Protein AF-A0A966Q3B7-F1 (afdb_monomer_lite)

Secondary structure (DSSP, 8-state):
-EESSSTT-TT---EE-----S-TT--S-EEE--SSB-EEEEEEGGGTEEEEEEE--S-SS-EEEE---SS--SEEEEEESSS---EEEEETTSPTTEEEESSSPPPEETSS-SSPP-SSEEEE-BTTTB-TT-EEEEEEE--BTTTEEEEEEE--SSSS--EEE-SS--SEEEEEESSSSS---EEEETTTS-TTT-EEEEESSSSS-EEEEESS-SEEEETTEEEE--S--TTT--TT-EEEEEEE-SSSSPPP---

Structure (mmCIF, N/CA/C/O backbone):
data_AF-A0A966Q3B7-F1
#
_entry.id   AF-A0A966Q3B7-F1
#
loop_
_atom_site.group_PDB
_atom_site.id
_atom_site.type_symbol
_atom_site.label_atom_id
_atom_site.label_alt_id
_atom_site.label_comp_id
_atom_site.label_asym_id
_atom_site.label_entity_id
_atom_site.label_seq_id
_atom_site.pdbx_PDB_ins_code
_atom_site.Cartn_x
_atom_site.Cartn_y
_atom_site.Cartn_z
_atom_site.occupancy
_atom_site.B_iso_or_equiv
_atom_site.auth_seq_id
_atom_site.auth_comp_id
_atom_site.auth_asym_id
_atom_site.auth_atom_id
_atom_site.pdbx_PDB_model_num
ATOM 1 N N . LEU A 1 1 ? -6.719 7.729 -5.687 1.00 53.16 1 LEU A N 1
ATOM 2 C CA . LEU A 1 1 ? -5.453 8.491 -5.606 1.00 53.16 1 LEU A CA 1
ATOM 3 C C . LEU A 1 1 ? -5.469 9.548 -6.706 1.00 53.16 1 LEU A C 1
ATOM 5 O O . LEU A 1 1 ? -5.775 9.180 -7.835 1.00 53.16 1 LEU A O 1
ATOM 9 N N . GLN A 1 2 ? -5.237 10.818 -6.366 1.00 41.47 2 GLN A N 1
ATOM 10 C CA . GLN A 1 2 ? -5.190 11.959 -7.296 1.00 41.47 2 GLN A CA 1
ATOM 11 C C . GLN A 1 2 ? -3.776 12.539 -7.268 1.00 41.47 2 GLN A C 1
ATOM 13 O O . GLN A 1 2 ? -3.243 12.736 -6.179 1.00 41.47 2 GLN A O 1
ATOM 18 N N . LEU A 1 3 ? -3.196 12.820 -8.435 1.00 48.19 3 LEU A N 1
ATOM 19 C CA . LEU A 1 3 ? -1.881 13.454 -8.580 1.00 48.19 3 LEU A CA 1
ATOM 20 C C . LEU A 1 3 ? -1.903 14.425 -9.780 1.00 48.19 3 LEU A C 1
ATOM 22 O O . LEU A 1 3 ? -2.550 14.132 -10.787 1.00 48.19 3 LEU A O 1
ATOM 26 N N . GLY A 1 4 ? -1.250 15.587 -9.650 1.00 44.12 4 GLY A N 1
ATOM 27 C CA . GLY A 1 4 ? -1.201 16.656 -10.662 1.00 44.12 4 GLY A CA 1
ATOM 28 C C . GLY A 1 4 ? -0.501 17.931 -10.156 1.00 44.12 4 GLY A C 1
ATOM 29 O O . GLY A 1 4 ? -0.239 18.063 -8.959 1.00 44.12 4 GLY A O 1
ATOM 30 N N . THR A 1 5 ? -0.185 18.872 -11.056 1.00 38.53 5 THR A N 1
ATOM 31 C CA . THR A 1 5 ? 0.445 20.163 -10.716 1.00 38.53 5 THR A CA 1
ATOM 32 C C . THR A 1 5 ? -0.547 21.070 -9.982 1.00 38.53 5 THR A C 1
ATOM 34 O O . THR A 1 5 ? -1.329 21.792 -10.599 1.00 38.53 5 THR A O 1
ATOM 37 N N . GLY A 1 6 ? -0.516 21.020 -8.651 1.00 46.91 6 GLY A N 1
ATOM 38 C CA . GLY A 1 6 ? -1.390 21.802 -7.779 1.00 46.91 6 GLY A CA 1
ATOM 39 C C . GLY A 1 6 ? -2.702 21.088 -7.444 1.00 46.91 6 GLY A C 1
ATOM 40 O O . GLY A 1 6 ? -3.335 20.440 -8.277 1.00 46.91 6 GLY A O 1
ATOM 41 N N . VAL A 1 7 ? -3.128 21.206 -6.188 1.00 47.31 7 VAL A N 1
ATOM 42 C CA . VAL A 1 7 ? -4.435 20.711 -5.742 1.00 47.31 7 VAL A CA 1
ATOM 43 C C . VAL A 1 7 ? -5.516 21.615 -6.341 1.00 47.31 7 VAL A C 1
ATOM 45 O O . VAL A 1 7 ? -5.515 22.811 -6.071 1.00 47.31 7 VAL A O 1
ATOM 48 N N . ASN A 1 8 ? -6.438 21.064 -7.139 1.00 48.94 8 ASN A N 1
ATOM 49 C CA . ASN A 1 8 ? -7.625 21.774 -7.649 1.00 48.94 8 ASN A CA 1
ATOM 50 C C . ASN A 1 8 ? -7.346 23.107 -8.386 1.00 48.94 8 ASN A C 1
ATOM 52 O O . ASN A 1 8 ? -8.125 24.053 -8.268 1.00 48.94 8 ASN A O 1
ATOM 56 N N . ALA A 1 9 ? -6.267 23.203 -9.169 1.00 49.53 9 ALA A N 1
ATOM 57 C CA . ALA A 1 9 ? -6.091 24.330 -10.085 1.00 49.53 9 ALA A CA 1
ATOM 58 C C . ALA A 1 9 ? -7.070 24.210 -11.271 1.00 49.53 9 ALA A C 1
ATOM 60 O O . ALA A 1 9 ? -7.151 23.164 -11.921 1.00 49.53 9 ALA A O 1
ATOM 61 N N . ALA A 1 10 ? -7.824 25.274 -11.557 1.00 52.34 10 ALA A N 1
ATOM 62 C CA . ALA A 1 10 ? -8.724 25.312 -12.706 1.00 52.34 10 ALA A CA 1
ATOM 63 C C . ALA A 1 10 ? -7.931 25.152 -14.017 1.00 52.34 10 ALA A C 1
ATOM 65 O O . ALA A 1 10 ? -6.939 25.845 -14.230 1.00 52.34 10 ALA A O 1
ATOM 66 N N . GLY A 1 11 ? -8.375 24.244 -14.893 1.00 61.72 11 GLY A N 1
ATOM 67 C CA . GLY A 1 11 ? -7.750 23.995 -16.200 1.00 61.72 11 GLY A CA 1
ATOM 68 C C . GLY A 1 11 ? -6.599 22.978 -16.213 1.00 61.72 11 GLY A C 1
ATOM 69 O O . GLY A 1 11 ? -6.016 22.765 -17.272 1.00 61.72 11 GLY A O 1
ATOM 70 N N . GLY A 1 12 ? -6.274 22.339 -15.081 1.00 60.53 12 GLY A N 1
ATOM 71 C CA . GLY A 1 12 ? -5.291 21.251 -15.027 1.00 60.53 12 GLY A CA 1
ATOM 72 C C . GLY A 1 12 ? -5.851 19.903 -15.501 1.00 60.53 12 GLY A C 1
ATOM 73 O O . GLY A 1 12 ? -6.999 19.564 -15.209 1.00 60.53 12 GLY A O 1
ATOM 74 N N . ASN A 1 13 ? -5.028 19.110 -16.194 1.00 65.50 13 ASN A N 1
ATOM 75 C CA . ASN A 1 13 ? -5.324 17.700 -16.455 1.00 65.50 13 ASN A CA 1
ATOM 76 C C . ASN A 1 13 ? -4.994 16.874 -15.206 1.00 65.50 13 ASN A C 1
ATOM 78 O O . ASN A 1 13 ? -3.898 16.984 -14.658 1.00 65.50 13 ASN A O 1
ATOM 82 N N . PHE A 1 14 ? -5.927 16.023 -14.781 1.00 67.19 14 PHE A N 1
ATOM 83 C CA . PHE A 1 14 ? -5.749 15.131 -13.637 1.00 67.19 14 PHE A CA 1
ATOM 84 C C . PHE A 1 14 ? -5.959 13.687 -14.061 1.00 67.19 14 PHE A C 1
ATOM 86 O O . PHE A 1 14 ? -6.807 13.385 -14.902 1.00 67.19 14 PHE A O 1
ATOM 93 N N . VAL A 1 15 ? -5.220 12.787 -13.423 1.00 70.62 15 VAL A N 1
ATOM 94 C CA . VAL A 1 15 ? -5.450 11.352 -13.533 1.00 70.62 15 VAL A CA 1
ATOM 95 C C . VAL A 1 15 ? -5.889 10.811 -12.176 1.00 70.62 15 VAL A C 1
ATOM 97 O O . VAL A 1 15 ? -5.397 11.223 -11.121 1.00 70.62 15 VAL A O 1
ATOM 100 N N . TYR A 1 16 ? -6.846 9.887 -12.220 1.00 73.06 16 TYR A N 1
ATOM 101 C CA . TYR A 1 16 ? -7.427 9.267 -11.041 1.00 73.06 16 TYR A CA 1
ATOM 102 C C . TYR A 1 16 ? -7.367 7.754 -11.169 1.00 73.06 16 TYR A C 1
ATOM 104 O O . TYR A 1 16 ? -7.831 7.182 -12.153 1.00 73.06 16 TYR A O 1
ATOM 112 N N . TRP A 1 17 ? -6.879 7.109 -10.114 1.00 82.75 17 TRP A N 1
ATOM 113 C CA . TRP A 1 17 ? -7.061 5.674 -9.913 1.00 82.75 17 TRP A CA 1
ATOM 114 C C . TRP A 1 17 ? -8.004 5.456 -8.745 1.00 82.75 17 TRP A C 1
ATOM 116 O O . TRP A 1 17 ? -7.782 5.966 -7.635 1.00 82.75 17 TRP A O 1
ATOM 126 N N . THR A 1 18 ? -9.085 4.734 -9.018 1.00 85.31 18 THR A N 1
ATOM 127 C CA . THR A 1 18 ? -10.194 4.537 -8.090 1.00 85.31 18 THR A CA 1
AT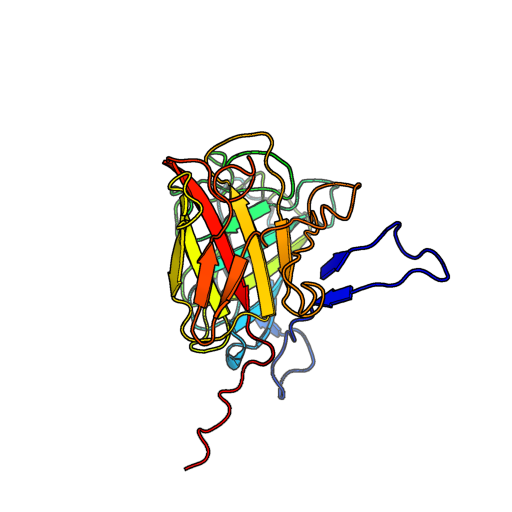OM 128 C C . THR A 1 18 ? -10.433 3.057 -7.860 1.00 85.31 18 THR A C 1
ATOM 130 O O . THR A 1 18 ? -10.527 2.282 -8.809 1.00 85.31 18 THR A O 1
ATOM 133 N N . TRP A 1 19 ? -10.619 2.689 -6.598 1.00 88.56 19 TRP A N 1
ATOM 134 C CA . TRP A 1 19 ? -11.052 1.359 -6.192 1.00 88.56 19 TRP A CA 1
ATOM 135 C C . TRP A 1 19 ? -12.429 1.479 -5.546 1.00 88.56 19 TRP A C 1
ATOM 137 O O . TRP A 1 19 ? -12.653 2.358 -4.711 1.00 88.56 19 TRP A O 1
ATOM 147 N N . LYS A 1 20 ? -13.363 0.606 -5.932 1.00 87.50 20 LYS A N 1
ATOM 148 C CA . LYS A 1 20 ? -14.703 0.576 -5.340 1.00 87.50 20 LYS A CA 1
ATOM 149 C C . LYS A 1 20 ? -14.670 -0.206 -4.030 1.00 87.50 20 LYS A C 1
ATOM 151 O O . LYS A 1 20 ? -14.574 -1.433 -4.049 1.00 87.50 20 LYS A O 1
ATOM 156 N N . ALA A 1 21 ? -14.772 0.518 -2.920 1.00 83.31 21 ALA A N 1
ATOM 157 C CA . ALA A 1 21 ? -15.123 -0.041 -1.620 1.00 83.31 21 ALA A CA 1
ATOM 158 C C . ALA A 1 21 ? -16.630 -0.340 -1.553 1.00 83.31 21 ALA A C 1
ATOM 160 O O . ALA A 1 21 ? -17.422 0.320 -2.230 1.00 83.31 21 ALA A O 1
ATOM 161 N N . GLY A 1 22 ? -17.012 -1.330 -0.743 1.00 78.69 22 GLY A N 1
ATOM 162 C CA . GLY A 1 22 ? -18.388 -1.830 -0.670 1.00 78.69 22 GLY A CA 1
ATOM 163 C C . GLY A 1 22 ? -18.728 -2.773 -1.827 1.00 78.69 22 GLY A C 1
ATOM 164 O O . GLY A 1 22 ? -18.211 -2.646 -2.943 1.00 78.69 22 GLY A O 1
ATOM 165 N N . SER A 1 23 ? -19.578 -3.764 -1.570 1.00 69.94 23 SER A N 1
ATOM 166 C CA . SER A 1 23 ? -20.014 -4.694 -2.609 1.00 69.94 23 SER A CA 1
ATOM 167 C C . SER A 1 23 ? -21.165 -4.082 -3.419 1.00 69.94 23 SER A C 1
ATOM 169 O O . SER A 1 23 ? -21.704 -3.027 -3.086 1.00 69.94 23 SER A O 1
ATOM 171 N N . ASN A 1 24 ? -21.599 -4.751 -4.489 1.00 68.31 24 ASN A N 1
ATOM 172 C CA . ASN A 1 24 ? -22.811 -4.331 -5.205 1.00 68.31 24 ASN A CA 1
ATOM 173 C C . ASN A 1 24 ? -24.091 -4.434 -4.350 1.00 68.31 24 ASN A C 1
ATOM 175 O O . ASN A 1 24 ? -25.115 -3.894 -4.754 1.00 68.31 24 ASN A O 1
ATOM 179 N N . THR A 1 25 ? -24.037 -5.105 -3.196 1.00 65.69 25 THR A N 1
ATOM 180 C CA . THR A 1 25 ? -25.168 -5.287 -2.275 1.00 65.69 25 THR A CA 1
ATOM 181 C C . THR A 1 25 ? -25.043 -4.469 -0.987 1.00 65.69 25 THR A C 1
ATOM 183 O O . THR A 1 25 ? -26.013 -4.383 -0.240 1.00 65.69 25 THR A O 1
ATOM 186 N N . THR A 1 26 ? -23.889 -3.850 -0.717 1.00 63.69 26 THR A N 1
ATOM 187 C CA . THR A 1 26 ? -23.661 -2.988 0.452 1.00 63.69 26 THR A CA 1
ATOM 188 C C . THR A 1 26 ? -23.222 -1.593 0.021 1.00 63.69 26 THR A C 1
ATOM 190 O O . THR A 1 26 ? -22.076 -1.360 -0.355 1.00 63.69 26 THR A O 1
ATOM 193 N N . THR A 1 27 ? -24.150 -0.638 0.098 1.00 66.62 27 THR A N 1
ATOM 194 C CA . THR A 1 27 ? -23.918 0.773 -0.261 1.00 66.62 27 THR A CA 1
ATOM 195 C C . THR A 1 27 ? -23.467 1.641 0.916 1.00 66.62 27 THR A C 1
ATOM 197 O O . THR A 1 27 ? -23.120 2.801 0.714 1.00 66.62 27 THR A O 1
ATOM 200 N N . SER A 1 28 ? -23.457 1.089 2.132 1.00 78.81 28 SER A N 1
ATOM 201 C CA . SER A 1 28 ? -23.071 1.774 3.371 1.00 78.81 28 SER A CA 1
ATOM 202 C C . SER A 1 28 ? -21.996 0.982 4.108 1.00 78.81 28 SER A C 1
ATOM 204 O O . SER A 1 28 ? -21.900 -0.238 3.949 1.00 78.81 28 SER A O 1
ATOM 206 N N . SER A 1 29 ? -21.194 1.664 4.930 1.00 86.06 29 SER A N 1
ATOM 207 C CA . SER A 1 29 ? -20.271 0.974 5.830 1.00 86.06 29 SER A CA 1
ATOM 208 C C . SER A 1 29 ? -21.041 0.162 6.875 1.00 86.06 29 SER A C 1
ATOM 210 O O . SER A 1 29 ? -22.098 0.573 7.353 1.00 86.06 29 SER A O 1
ATOM 212 N N . VAL A 1 30 ? -20.507 -1.006 7.216 1.00 93.00 30 VAL A N 1
ATOM 213 C CA . VAL A 1 30 ? -21.069 -1.933 8.201 1.00 93.00 30 VAL A CA 1
ATOM 214 C C . VAL A 1 30 ? -20.199 -1.961 9.449 1.00 93.00 30 VAL A C 1
ATOM 216 O O . VAL A 1 30 ? -18.974 -1.861 9.359 1.00 93.00 30 VAL A O 1
ATOM 219 N N . THR A 1 31 ? -20.821 -2.107 10.616 1.00 96.56 31 THR A N 1
ATOM 220 C CA . THR A 1 31 ? -20.082 -2.308 11.864 1.00 96.56 31 THR A CA 1
ATOM 221 C C . THR A 1 31 ? -19.408 -3.673 11.853 1.00 96.56 31 THR A C 1
ATOM 223 O O . THR A 1 31 ? -20.037 -4.689 11.561 1.00 96.56 31 THR A O 1
ATOM 226 N N . ASN A 1 32 ? -18.120 -3.694 12.178 1.00 97.12 32 ASN A N 1
ATOM 227 C CA . ASN A 1 32 ? -17.316 -4.892 12.324 1.00 97.12 32 ASN A CA 1
ATOM 228 C C . ASN A 1 32 ? -16.720 -4.924 13.734 1.00 97.12 32 ASN A C 1
ATOM 230 O O . ASN A 1 32 ? -15.952 -4.043 14.122 1.00 97.12 32 ASN A O 1
ATOM 234 N N . THR A 1 33 ? -17.085 -5.958 14.486 1.00 97.81 33 THR A N 1
ATOM 235 C CA . THR A 1 33 ? -16.638 -6.207 15.863 1.00 97.81 33 THR A CA 1
ATOM 236 C C . THR A 1 33 ? -15.538 -7.271 15.935 1.00 97.81 33 THR A C 1
ATOM 238 O O . THR A 1 33 ? -15.294 -7.832 16.998 1.00 97.81 33 THR A O 1
ATOM 241 N N . SER A 1 34 ? -14.905 -7.605 14.806 1.00 97.31 34 SER A N 1
ATOM 242 C CA . SER A 1 34 ? -13.719 -8.465 14.779 1.00 97.31 34 SER A CA 1
ATOM 243 C C . SER A 1 34 ? -12.504 -7.682 15.266 1.00 97.31 34 SER A C 1
ATOM 245 O O . SER A 1 34 ? -12.274 -6.559 14.818 1.00 97.31 34 SER A O 1
ATOM 247 N N . GLY A 1 35 ? -11.691 -8.311 16.111 1.00 97.31 35 GLY A N 1
ATOM 248 C CA . GLY A 1 35 ? -10.559 -7.656 16.764 1.00 97.31 35 GLY A CA 1
ATOM 249 C C . GLY A 1 35 ? -10.970 -6.930 18.044 1.00 97.31 35 GLY A C 1
ATOM 250 O O . GLY A 1 35 ? -12.096 -7.064 18.516 1.00 97.31 35 GLY A O 1
ATOM 251 N N . SER A 1 36 ? -10.036 -6.188 18.627 1.00 98.00 36 SER A N 1
ATOM 252 C CA . SER A 1 36 ? -10.241 -5.462 19.883 1.00 98.00 36 SER A CA 1
ATOM 253 C C . SER A 1 36 ? -10.849 -4.071 19.690 1.00 98.00 36 SER A C 1
ATOM 255 O O . SER A 1 36 ? -11.457 -3.535 20.616 1.00 98.00 36 SER A O 1
ATOM 257 N N . ILE A 1 37 ? -10.755 -3.498 18.485 1.00 98.31 37 ILE A N 1
ATOM 258 C CA . ILE A 1 37 ? -11.351 -2.205 18.137 1.00 98.31 37 ILE A CA 1
ATOM 259 C C . ILE A 1 37 ? -12.543 -2.419 17.202 1.00 98.31 37 ILE A C 1
ATOM 261 O O . ILE A 1 37 ? -12.403 -2.919 16.084 1.00 98.31 37 ILE A O 1
ATOM 265 N N . THR A 1 38 ? -13.723 -1.961 17.631 1.00 98.25 38 THR A N 1
ATOM 266 C CA . THR A 1 38 ? -14.897 -1.897 16.748 1.00 98.25 38 THR A CA 1
ATOM 267 C C . THR A 1 38 ? -14.653 -0.886 15.629 1.00 98.25 38 THR A C 1
ATOM 269 O O . THR A 1 38 ? -14.249 0.253 15.871 1.00 98.25 38 THR A O 1
ATOM 272 N N . SER A 1 39 ? -14.927 -1.291 14.393 1.00 98.19 39 SER A N 1
ATOM 273 C CA . SER A 1 39 ? -14.681 -0.489 13.194 1.00 98.19 39 SER A CA 1
ATOM 274 C C . SER A 1 39 ? -15.917 -0.400 12.305 1.00 98.19 39 SER A C 1
ATOM 276 O O . SER A 1 39 ? -16.809 -1.241 12.362 1.00 98.19 39 SER A O 1
ATOM 278 N N . GLN A 1 40 ? -15.958 0.624 11.456 1.00 97.81 40 GLN A N 1
ATOM 279 C CA . GLN A 1 40 ? -16.897 0.720 10.341 1.00 97.81 40 GLN A CA 1
ATOM 280 C C . GLN A 1 40 ? -16.156 0.358 9.056 1.00 97.81 40 GLN A C 1
ATOM 282 O O . GLN A 1 40 ? -15.133 0.968 8.739 1.00 97.81 40 GLN A O 1
ATOM 287 N N . VAL A 1 41 ? -16.684 -0.604 8.308 1.00 96.69 41 VAL A N 1
ATOM 288 C CA . VAL A 1 41 ? -16.017 -1.210 7.154 1.00 96.69 41 VAL A CA 1
ATOM 289 C C . VAL A 1 41 ? -16.876 -1.062 5.905 1.00 96.69 41 VAL A C 1
ATOM 291 O O . VAL A 1 41 ? -18.052 -1.409 5.906 1.00 96.69 41 VAL A O 1
ATOM 294 N N . SER A 1 42 ? -16.282 -0.597 4.811 1.00 95.75 42 SER A N 1
ATOM 295 C CA . SER A 1 42 ? -16.839 -0.714 3.464 1.00 95.75 42 SER A CA 1
ATOM 296 C C . SER A 1 42 ? -15.901 -1.586 2.636 1.00 95.75 42 SER A C 1
ATOM 298 O O . SER A 1 42 ? -14.839 -1.137 2.208 1.00 95.75 42 SER A O 1
ATOM 300 N N . ALA A 1 43 ? -16.263 -2.856 2.449 1.00 94.50 43 ALA A N 1
ATOM 301 C CA . ALA A 1 43 ? -15.405 -3.854 1.818 1.00 94.50 43 ALA A CA 1
ATOM 302 C C . ALA A 1 43 ? -16.001 -4.377 0.510 1.00 94.50 43 ALA A C 1
ATOM 304 O O . ALA A 1 43 ? -17.195 -4.654 0.412 1.00 94.50 43 ALA A O 1
ATOM 305 N N . ASN A 1 44 ? -15.132 -4.570 -0.476 1.00 93.94 44 ASN A N 1
ATOM 306 C CA . ASN A 1 44 ? -15.382 -5.314 -1.698 1.00 93.94 44 ASN A CA 1
ATOM 307 C C . ASN A 1 44 ? -14.399 -6.496 -1.764 1.00 93.94 44 ASN A C 1
ATOM 309 O O . ASN A 1 44 ? -13.351 -6.388 -2.410 1.00 93.94 44 ASN A O 1
ATOM 313 N N . PRO A 1 45 ? -14.706 -7.624 -1.094 1.00 93.81 45 PRO A N 1
ATOM 314 C CA . PRO A 1 45 ? -13.831 -8.797 -1.080 1.00 93.81 45 PRO A CA 1
ATOM 315 C C . PRO A 1 45 ? -13.512 -9.330 -2.480 1.00 93.81 45 PRO A C 1
ATOM 317 O O . PRO A 1 45 ? -12.389 -9.752 -2.730 1.00 93.81 45 PRO A O 1
ATOM 320 N N . ALA A 1 46 ? -14.464 -9.246 -3.417 1.00 92.38 46 ALA A N 1
ATOM 321 C CA . ALA A 1 46 ? -14.276 -9.705 -4.793 1.00 92.38 46 ALA A CA 1
ATOM 322 C C . ALA A 1 46 ? -13.215 -8.891 -5.555 1.00 92.38 46 ALA A C 1
ATOM 324 O O . ALA A 1 46 ? -12.477 -9.450 -6.361 1.00 92.38 46 ALA A O 1
ATOM 325 N N . ALA A 1 47 ? -13.112 -7.586 -5.281 1.00 92.50 47 ALA A N 1
ATOM 326 C CA . ALA A 1 47 ? -12.041 -6.730 -5.799 1.00 92.50 47 ALA A CA 1
ATOM 327 C C . ALA A 1 47 ? -10.829 -6.642 -4.851 1.00 92.50 47 ALA A C 1
ATOM 329 O O . ALA A 1 47 ? -9.869 -5.931 -5.144 1.00 92.50 47 ALA A O 1
ATOM 330 N N . GLY A 1 48 ? -10.867 -7.339 -3.711 1.00 95.81 48 GLY A N 1
ATOM 331 C CA . GLY A 1 48 ? -9.797 -7.361 -2.721 1.00 95.81 48 GLY A CA 1
ATOM 332 C C . GLY A 1 48 ? -9.507 -6.007 -2.080 1.00 95.81 48 GLY A C 1
ATOM 333 O O . GLY A 1 48 ? -8.355 -5.754 -1.750 1.00 95.81 48 GLY A O 1
ATOM 334 N N . PHE A 1 49 ? -10.505 -5.132 -1.921 1.00 96.56 49 PHE A N 1
ATOM 335 C CA . PHE A 1 49 ? -10.315 -3.779 -1.385 1.00 96.56 49 PHE A CA 1
ATOM 336 C C . PHE A 1 49 ? -11.295 -3.452 -0.256 1.00 96.56 49 PHE A C 1
ATOM 338 O O . PHE A 1 49 ? -12.477 -3.784 -0.333 1.00 96.56 49 PHE A O 1
ATOM 345 N N . SER A 1 50 ? -10.810 -2.793 0.794 1.00 97.25 50 SER A N 1
ATOM 346 C CA . SER A 1 50 ? -11.613 -2.364 1.935 1.00 97.25 50 SER A CA 1
ATOM 347 C C . SER A 1 50 ? -11.184 -0.993 2.443 1.00 97.25 50 SER A C 1
ATOM 349 O O . SER A 1 50 ? -9.998 -0.665 2.446 1.00 97.25 50 SER A O 1
ATOM 351 N N . ILE A 1 51 ? -12.165 -0.211 2.891 1.00 97.50 51 ILE A N 1
ATOM 352 C CA . ILE A 1 51 ? -11.967 1.028 3.642 1.00 97.50 51 ILE A CA 1
ATOM 353 C C . ILE A 1 51 ? -12.494 0.801 5.056 1.00 97.50 51 ILE A C 1
ATOM 355 O O . ILE A 1 51 ? -13.660 0.450 5.245 1.00 97.50 51 ILE A O 1
ATOM 359 N N . VAL A 1 52 ? -11.634 1.028 6.042 1.00 98.31 52 VAL A N 1
ATOM 360 C CA . VAL A 1 52 ? -11.888 0.767 7.459 1.00 98.31 52 VAL A CA 1
ATOM 361 C C . VAL A 1 52 ? -11.715 2.062 8.233 1.00 98.31 52 VAL A C 1
ATOM 363 O O . VAL A 1 52 ? -10.651 2.669 8.198 1.00 98.31 52 VAL A O 1
ATOM 366 N N . SER A 1 53 ? -12.737 2.492 8.962 1.00 98.00 53 SER A N 1
ATOM 367 C CA . SER A 1 53 ? -12.630 3.627 9.878 1.00 98.00 53 SER A CA 1
ATOM 368 C C . SER A 1 53 ? -12.836 3.161 11.309 1.00 98.00 53 SER A C 1
ATOM 370 O O . SER A 1 53 ? -13.738 2.366 11.572 1.00 98.00 53 SER A O 1
ATOM 372 N N . TYR A 1 54 ? -12.017 3.652 12.228 1.00 98.38 54 TYR A N 1
ATOM 373 C CA . TYR A 1 54 ? -12.079 3.268 13.634 1.00 98.38 54 TYR A CA 1
ATOM 374 C C . TYR A 1 54 ? -11.660 4.430 14.529 1.00 98.38 54 TYR A C 1
ATOM 376 O O . TYR A 1 54 ? -11.008 5.380 14.083 1.00 98.38 54 TYR A O 1
ATOM 384 N N . THR A 1 55 ? -12.054 4.342 15.793 1.00 98.25 55 THR A N 1
ATOM 385 C CA . THR A 1 55 ? -11.602 5.235 16.858 1.00 98.25 55 THR A CA 1
ATOM 386 C C . THR A 1 55 ? -10.731 4.410 17.782 1.00 98.25 55 THR A C 1
ATOM 388 O O . THR A 1 55 ? -11.151 3.348 18.238 1.00 98.25 55 THR A O 1
ATOM 391 N N . SER A 1 56 ? -9.507 4.868 18.013 1.00 97.00 56 SER A N 1
ATOM 392 C CA . SER A 1 56 ? -8.597 4.188 18.923 1.00 97.00 56 SER A CA 1
ATOM 393 C C . SER A 1 56 ? -9.152 4.201 20.357 1.00 97.00 56 SER A C 1
ATOM 395 O O . SER A 1 56 ? -9.757 5.195 20.768 1.00 97.00 56 SER A O 1
ATOM 397 N N . PRO A 1 57 ? -9.001 3.107 21.122 1.00 95.56 57 PRO A N 1
ATOM 398 C CA . PRO A 1 57 ? -9.221 3.132 22.562 1.00 95.56 57 PRO A CA 1
ATOM 399 C C . PRO A 1 57 ? -8.066 3.842 23.286 1.00 95.56 57 PRO A C 1
ATOM 401 O O . PRO A 1 57 ? -6.969 3.995 22.761 1.00 95.56 57 PRO A O 1
ATOM 404 N N . ASN A 1 58 ? -8.279 4.268 24.529 1.00 95.62 58 ASN A N 1
ATOM 405 C CA . ASN A 1 58 ? -7.204 4.850 25.336 1.00 95.62 58 ASN A CA 1
ATOM 406 C C . ASN A 1 58 ? -6.376 3.754 26.035 1.00 95.62 58 ASN A C 1
ATOM 408 O O . ASN A 1 58 ? -6.398 3.645 27.261 1.00 95.62 58 ASN A O 1
ATOM 412 N N . THR A 1 59 ? -5.703 2.911 25.250 1.00 95.12 59 THR A N 1
ATOM 413 C CA . THR A 1 59 ? -4.825 1.828 25.719 1.00 95.12 59 THR A CA 1
ATOM 414 C C . THR A 1 59 ? -3.375 2.079 25.293 1.00 95.12 59 THR A C 1
ATOM 416 O O . THR A 1 59 ? -3.094 2.915 24.436 1.00 95.12 59 THR A O 1
ATOM 419 N N . LEU A 1 60 ? -2.434 1.405 25.963 1.00 95.50 60 LEU A N 1
ATOM 420 C CA . LEU A 1 60 ? -0.983 1.550 25.750 1.00 95.50 60 LEU A CA 1
ATOM 421 C C . LEU A 1 60 ? -0.366 0.289 25.116 1.00 95.50 60 LEU A C 1
ATOM 423 O O . LEU A 1 60 ? 0.810 -0.007 25.326 1.00 95.50 60 LEU A O 1
ATOM 427 N N . VAL A 1 61 ? -1.179 -0.499 24.411 1.00 95.94 61 VAL A N 1
ATOM 428 C CA . VAL A 1 61 ? -0.797 -1.787 23.815 1.00 95.94 61 VAL A CA 1
ATOM 429 C C . VAL A 1 61 ? -1.158 -1.812 22.334 1.00 95.94 61 VAL A C 1
ATOM 431 O O . VAL A 1 61 ? -1.964 -1.009 21.874 1.00 95.94 61 VAL A O 1
ATOM 434 N N . ASP A 1 62 ? -0.540 -2.720 21.580 1.00 97.31 62 ASP A N 1
ATOM 435 C CA . ASP A 1 62 ? -0.937 -2.960 20.193 1.00 97.31 62 ASP A CA 1
ATOM 436 C C . ASP A 1 62 ? -2.338 -3.594 20.168 1.00 97.31 62 ASP A C 1
ATOM 438 O O . ASP A 1 62 ? -2.658 -4.457 20.986 1.00 97.31 62 ASP A O 1
ATOM 442 N N . GLU A 1 63 ? -3.160 -3.182 19.209 1.00 98.06 63 GLU A N 1
ATOM 443 C CA . GLU A 1 63 ? -4.568 -3.582 19.109 1.00 98.06 63 GLU A CA 1
ATOM 444 C C . GLU A 1 63 ? -4.850 -4.236 17.746 1.00 98.06 63 GLU A C 1
ATOM 446 O O . GLU A 1 63 ? -3.969 -4.347 16.888 1.00 98.06 63 GLU A O 1
ATOM 451 N N . THR A 1 64 ? -6.088 -4.681 17.514 1.00 98.56 64 THR A N 1
ATOM 452 C CA . THR A 1 64 ? -6.521 -5.265 16.235 1.00 98.56 64 THR A CA 1
ATOM 453 C C . THR A 1 64 ? -7.811 -4.638 15.725 1.00 98.56 64 THR A C 1
ATOM 455 O O . THR A 1 64 ? -8.716 -4.323 16.497 1.00 98.56 64 THR A O 1
ATOM 458 N N . VAL A 1 65 ? -7.907 -4.488 14.403 1.00 98.75 65 VAL A N 1
ATOM 459 C CA . VAL A 1 65 ? -9.048 -3.867 13.722 1.00 98.75 65 VAL A CA 1
ATOM 460 C C . VAL A 1 65 ? -9.567 -4.796 12.626 1.00 98.75 65 VAL A C 1
ATOM 462 O O . VAL A 1 65 ? -8.799 -5.297 11.799 1.00 98.75 65 VAL A O 1
ATOM 465 N N . GLY A 1 66 ? -10.880 -5.023 12.601 1.00 98.62 66 GLY A N 1
ATOM 466 C CA . GLY A 1 66 ? -11.545 -5.798 11.555 1.00 98.62 66 GLY A CA 1
ATOM 467 C C . GLY A 1 66 ? -11.546 -5.097 10.190 1.00 98.62 66 GLY A C 1
ATOM 468 O O . GLY A 1 66 ? -11.856 -3.914 10.101 1.00 98.62 66 GLY A O 1
ATOM 469 N N . HIS A 1 67 ? -11.250 -5.823 9.104 1.00 97.75 67 HIS A N 1
ATOM 470 C CA . HIS A 1 67 ? -11.183 -5.233 7.747 1.00 97.75 67 HIS A CA 1
ATOM 471 C C . HIS A 1 67 ? -12.171 -5.812 6.726 1.00 97.75 67 HIS A C 1
ATOM 473 O O . HIS A 1 67 ? -12.365 -5.223 5.664 1.00 97.75 67 HIS A O 1
ATOM 479 N N . GLY A 1 68 ? -12.799 -6.957 7.008 1.00 96.44 68 GLY A N 1
ATOM 480 C CA . GLY A 1 68 ? -13.905 -7.491 6.199 1.00 96.44 68 GLY A CA 1
ATOM 481 C C . GLY A 1 68 ? -13.545 -8.016 4.801 1.00 96.44 68 GLY A C 1
ATOM 482 O O . GLY A 1 68 ? -14.441 -8.144 3.974 1.00 96.44 68 GLY A O 1
ATOM 483 N N . LEU A 1 69 ? -12.272 -8.322 4.512 1.00 96.62 69 LEU A N 1
ATOM 484 C CA . LEU A 1 69 ? -11.861 -8.856 3.197 1.00 96.62 69 LEU A CA 1
ATOM 485 C C . LEU A 1 69 ? -12.025 -10.377 3.072 1.00 96.62 69 LEU A C 1
ATOM 487 O O . LEU A 1 69 ? -12.031 -10.884 1.957 1.00 96.62 69 LEU A O 1
ATOM 491 N N . GLY A 1 70 ? -12.093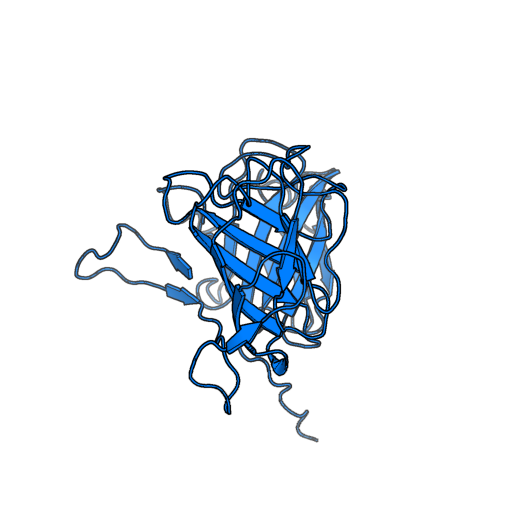 -11.118 4.183 1.00 96.62 70 GLY A N 1
ATOM 492 C CA . GLY A 1 70 ? -12.102 -12.587 4.159 1.00 96.62 70 GLY A CA 1
ATOM 493 C C . GLY A 1 70 ? -10.761 -13.223 3.760 1.00 96.62 70 GLY A C 1
ATOM 494 O O . GLY A 1 70 ? -10.648 -14.444 3.724 1.00 96.62 70 GLY A O 1
ATOM 495 N N . ALA A 1 71 ? -9.733 -12.414 3.500 1.00 98.19 71 ALA A N 1
ATOM 496 C CA . ALA A 1 71 ? -8.357 -12.814 3.231 1.00 98.19 71 ALA A CA 1
ATOM 497 C C . ALA A 1 71 ? -7.398 -11.751 3.781 1.00 98.19 71 ALA A C 1
ATOM 499 O O . ALA A 1 71 ? -7.778 -10.584 3.904 1.00 98.19 71 ALA A O 1
ATOM 500 N N . ALA A 1 72 ? -6.169 -12.156 4.107 1.00 98.56 72 ALA A N 1
ATOM 501 C CA . ALA A 1 72 ? -5.167 -11.259 4.671 1.00 98.56 72 ALA A CA 1
ATOM 502 C C . ALA A 1 72 ? -4.859 -10.082 3.726 1.00 98.56 72 ALA A C 1
ATOM 504 O O . ALA A 1 72 ? -4.543 -10.308 2.550 1.00 98.56 72 ALA A O 1
ATOM 505 N N . PRO A 1 73 ? -4.939 -8.825 4.204 1.00 98.62 73 PRO A N 1
ATOM 506 C CA . PRO A 1 73 ? -4.386 -7.688 3.488 1.00 98.62 73 PRO A CA 1
ATOM 507 C C . PRO A 1 73 ? -2.884 -7.873 3.233 1.00 98.62 73 PRO A C 1
ATOM 509 O O . PRO A 1 73 ? -2.124 -8.235 4.128 1.00 98.62 73 PRO A O 1
ATOM 512 N N . HIS A 1 74 ? -2.444 -7.585 2.013 1.00 98.75 74 HIS A N 1
ATOM 513 C CA . HIS A 1 74 ? -1.036 -7.582 1.614 1.00 98.75 74 HIS A CA 1
ATOM 514 C C . HIS A 1 74 ? -0.425 -6.178 1.595 1.00 98.75 74 HIS A C 1
ATOM 516 O O . HIS A 1 74 ? 0.798 -6.043 1.651 1.00 98.75 74 HIS A O 1
ATOM 522 N N . PHE A 1 75 ? -1.274 -5.155 1.516 1.00 98.75 75 PHE A N 1
ATOM 523 C CA . PHE A 1 75 ? -0.902 -3.749 1.516 1.00 98.75 75 PHE A CA 1
ATOM 524 C C . PHE A 1 75 ? -1.952 -2.966 2.304 1.00 98.75 75 PHE A C 1
ATOM 526 O O . PHE A 1 75 ? -3.152 -3.129 2.060 1.00 98.75 75 PHE A O 1
ATOM 533 N N . ILE A 1 76 ? -1.515 -2.164 3.273 1.00 98.69 76 ILE A N 1
ATOM 534 C CA . ILE A 1 76 ? -2.397 -1.314 4.076 1.00 98.69 76 ILE A CA 1
ATOM 535 C C . ILE A 1 76 ? -1.796 0.083 4.127 1.00 98.69 76 ILE A C 1
ATOM 537 O O . ILE A 1 76 ? -0.606 0.230 4.380 1.00 98.69 76 ILE A O 1
ATOM 541 N N . ILE A 1 77 ? -2.631 1.096 3.917 1.00 98.12 77 ILE A N 1
ATOM 542 C CA . ILE A 1 77 ? -2.289 2.496 4.166 1.00 98.12 77 ILE A CA 1
ATOM 543 C C . ILE A 1 77 ? -3.200 2.987 5.287 1.00 98.12 77 ILE A C 1
ATOM 545 O O . ILE A 1 77 ? -4.420 2.995 5.114 1.00 98.12 77 ILE A O 1
ATOM 549 N N . ALA A 1 78 ? -2.628 3.410 6.409 1.00 97.62 78 ALA A N 1
ATOM 550 C CA . ALA A 1 78 ? -3.342 3.926 7.568 1.00 97.62 78 ALA A CA 1
ATOM 551 C C . ALA A 1 78 ? -3.036 5.412 7.790 1.00 97.62 78 ALA A C 1
ATOM 553 O O . ALA A 1 78 ? -1.936 5.895 7.527 1.00 97.62 78 ALA A O 1
ATOM 554 N N . LYS A 1 79 ? -4.032 6.160 8.266 1.00 96.31 79 LYS A N 1
ATOM 555 C CA . LYS A 1 79 ? -3.900 7.591 8.533 1.00 96.31 79 LYS A CA 1
ATOM 556 C C . LYS A 1 79 ? -4.699 8.001 9.752 1.00 96.31 79 LYS A C 1
ATOM 558 O O . LYS A 1 79 ? -5.907 7.764 9.828 1.00 96.31 79 LYS A O 1
ATOM 563 N N . ASN A 1 80 ? -4.026 8.698 10.662 1.00 96.38 80 ASN A N 1
ATOM 564 C CA . ASN A 1 80 ? -4.679 9.464 11.713 1.00 96.38 80 ASN A CA 1
ATOM 565 C C . ASN A 1 80 ? -5.414 10.664 11.091 1.00 96.38 80 ASN A C 1
ATOM 567 O O . ASN A 1 80 ? -4.816 11.440 10.339 1.00 96.38 80 ASN A O 1
ATOM 571 N N . ARG A 1 81 ? -6.709 10.799 11.386 1.00 95.69 81 ARG A N 1
ATOM 572 C CA . ARG A 1 81 ? -7.590 11.860 10.875 1.00 95.69 81 ARG A CA 1
ATOM 573 C C . ARG A 1 81 ? -7.726 13.057 11.817 1.00 95.69 81 ARG A C 1
ATOM 575 O O . ARG A 1 81 ? -8.211 14.090 11.373 1.00 95.69 81 ARG A O 1
ATOM 582 N N . ASP A 1 82 ? -7.292 12.925 13.067 1.00 96.06 82 ASP A N 1
ATOM 583 C CA . ASP A 1 82 ? -7.329 13.992 14.074 1.00 96.06 82 ASP A CA 1
ATOM 584 C C . ASP A 1 82 ? -5.959 14.688 14.242 1.00 96.06 82 ASP A C 1
ATOM 586 O O . ASP A 1 82 ? -5.869 15.734 14.879 1.00 96.06 82 ASP A O 1
ATOM 590 N N . ASN A 1 83 ? -4.888 14.141 13.653 1.00 90.25 83 ASN A N 1
ATOM 591 C CA . ASN A 1 83 ? -3.537 14.709 13.670 1.00 90.25 83 ASN A CA 1
ATOM 592 C C . ASN A 1 83 ? -2.911 14.711 12.259 1.00 90.25 83 ASN A C 1
ATOM 594 O O . ASN A 1 83 ? -3.199 13.859 11.415 1.00 90.25 83 ASN A O 1
ATOM 598 N N . THR A 1 84 ? -1.982 15.631 12.012 1.00 86.62 84 THR A N 1
ATOM 599 C CA . THR A 1 84 ? -1.136 15.719 10.813 1.00 86.62 84 THR A CA 1
ATOM 600 C C . THR A 1 84 ? -0.041 14.645 10.746 1.00 86.62 84 THR A C 1
ATOM 602 O O . THR A 1 84 ? 0.834 14.735 9.892 1.00 86.62 84 THR A O 1
ATOM 605 N N . TYR A 1 85 ? -0.111 13.603 11.586 1.00 85.88 85 TYR A N 1
ATOM 606 C CA . TYR A 1 85 ? 0.804 12.455 11.573 1.00 85.88 85 TYR A CA 1
ATOM 607 C C . TYR A 1 85 ? 0.914 11.796 10.186 1.00 85.88 85 TYR A C 1
ATOM 609 O O . TYR A 1 85 ? 0.066 12.011 9.316 1.00 85.88 85 TYR A O 1
ATOM 617 N N . ASN A 1 86 ? 1.938 10.975 9.978 1.00 89.31 86 ASN A N 1
ATOM 618 C CA . ASN A 1 86 ? 2.221 10.363 8.682 1.00 89.31 86 ASN A CA 1
ATOM 619 C C . ASN A 1 86 ? 1.081 9.458 8.175 1.00 89.31 86 ASN A C 1
ATOM 621 O O . ASN A 1 86 ? 0.169 9.067 8.907 1.00 89.31 86 ASN A O 1
ATOM 625 N N . TRP A 1 87 ? 1.136 9.151 6.881 1.00 94.31 87 TRP A N 1
ATOM 626 C CA . TRP A 1 87 ? 0.415 8.024 6.299 1.00 94.31 87 TRP A CA 1
ATOM 627 C C . TRP A 1 87 ? 1.308 6.794 6.437 1.00 94.31 87 TRP A C 1
ATOM 629 O O . TRP A 1 87 ? 2.271 6.664 5.679 1.00 94.31 87 TRP A O 1
ATOM 639 N N . ASP A 1 88 ? 1.026 5.947 7.420 1.00 95.81 88 ASP A N 1
ATOM 640 C CA . ASP A 1 88 ? 1.811 4.747 7.693 1.00 95.81 88 ASP A CA 1
ATOM 641 C C . ASP A 1 88 ? 1.373 3.602 6.776 1.00 95.81 88 ASP A C 1
ATOM 643 O O . ASP A 1 88 ? 0.193 3.426 6.457 1.00 95.81 88 ASP A O 1
ATOM 647 N N . ILE A 1 89 ? 2.354 2.845 6.296 1.00 97.81 89 ILE A N 1
ATOM 648 C CA . ILE A 1 89 ? 2.181 1.873 5.226 1.00 97.81 89 ILE A CA 1
ATOM 649 C C . ILE A 1 89 ? 2.741 0.525 5.662 1.00 97.81 89 ILE A C 1
ATOM 651 O O . ILE A 1 89 ? 3.941 0.370 5.902 1.00 97.81 89 ILE A O 1
ATOM 655 N N . TYR A 1 90 ? 1.868 -0.475 5.652 1.00 98.50 90 TYR A N 1
ATOM 656 C CA . TYR A 1 90 ? 2.230 -1.880 5.731 1.00 98.50 90 TYR A CA 1
ATOM 657 C C . TYR A 1 90 ? 2.325 -2.482 4.336 1.00 98.50 90 TYR A C 1
ATOM 659 O O . TYR A 1 90 ? 1.449 -2.286 3.490 1.00 98.50 90 TYR A O 1
ATOM 667 N N . HIS A 1 91 ? 3.346 -3.306 4.128 1.00 98.56 91 HIS A N 1
ATOM 668 C CA . HIS A 1 91 ? 3.443 -4.168 2.963 1.00 98.56 91 HIS A CA 1
ATOM 669 C C . HIS A 1 91 ? 4.016 -5.525 3.385 1.00 98.56 91 HIS A C 1
ATOM 671 O O . HIS A 1 91 ? 5.030 -5.584 4.078 1.00 98.56 91 HIS A O 1
AT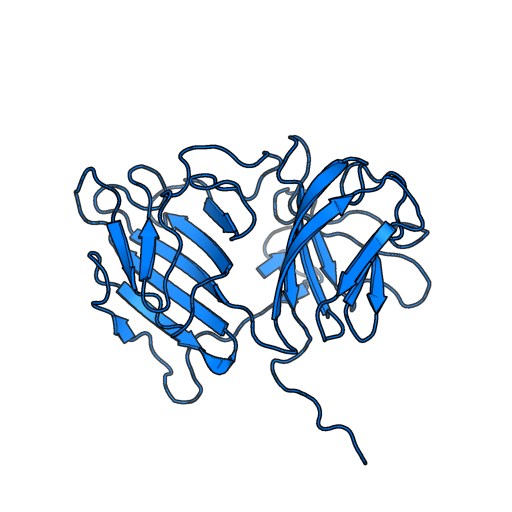OM 677 N N . LYS A 1 92 ? 3.401 -6.628 2.943 1.00 98.25 92 LYS A N 1
ATOM 678 C CA . LYS A 1 92 ? 3.737 -7.990 3.414 1.00 98.25 92 LYS A CA 1
ATOM 679 C C . LYS A 1 92 ? 5.198 -8.420 3.206 1.00 98.25 92 LYS A C 1
ATOM 681 O O . LYS A 1 92 ? 5.646 -9.371 3.831 1.00 98.25 92 LYS A O 1
ATOM 686 N N . ASN A 1 93 ? 5.901 -7.777 2.271 1.00 98.25 93 ASN A N 1
ATOM 687 C CA . ASN A 1 93 ? 7.300 -8.067 1.929 1.00 98.25 93 ASN A CA 1
ATOM 688 C C . ASN A 1 93 ? 8.313 -7.155 2.644 1.00 98.25 93 ASN A C 1
ATOM 690 O O . ASN A 1 93 ? 9.488 -7.178 2.289 1.00 98.25 93 ASN A O 1
ATOM 694 N N . LEU A 1 94 ? 7.875 -6.347 3.613 1.00 98.12 94 LEU A N 1
ATOM 695 C CA . LEU A 1 94 ? 8.778 -5.667 4.541 1.00 98.12 94 LEU A CA 1
ATOM 696 C C . LEU A 1 94 ? 9.245 -6.624 5.641 1.00 98.12 94 LEU A C 1
ATOM 698 O O . LEU A 1 94 ? 8.652 -7.680 5.870 1.00 98.12 94 LEU A O 1
ATOM 702 N N . SER A 1 95 ? 10.304 -6.230 6.343 1.00 97.69 95 SER A N 1
ATOM 703 C CA . SER A 1 95 ? 10.743 -6.916 7.557 1.00 97.69 95 SER A CA 1
ATOM 704 C C . SER A 1 95 ? 9.633 -6.900 8.618 1.00 97.69 95 SER A C 1
ATOM 706 O O . SER A 1 95 ? 8.871 -5.939 8.727 1.00 97.69 95 SER A O 1
ATOM 708 N N . SER A 1 96 ? 9.531 -7.957 9.429 1.00 97.06 96 SER A N 1
ATOM 709 C CA . SER A 1 96 ? 8.504 -8.024 10.481 1.00 97.06 96 SER A CA 1
ATOM 710 C C . SER A 1 96 ? 8.648 -6.865 11.471 1.00 97.06 96 SER A C 1
ATOM 712 O O . SER A 1 96 ? 9.741 -6.595 11.966 1.00 97.06 96 SER A O 1
ATOM 714 N N . GLY A 1 97 ? 7.542 -6.174 11.749 1.00 97.25 97 GLY A N 1
ATOM 715 C CA . GLY A 1 97 ? 7.507 -4.993 12.611 1.00 97.25 97 GLY A CA 1
ATOM 716 C C . GLY A 1 97 ? 7.971 -3.690 11.946 1.00 97.25 97 GLY A C 1
ATOM 717 O O . GLY A 1 97 ? 8.097 -2.668 12.623 1.00 97.25 97 GLY A O 1
ATOM 718 N N . TYR A 1 98 ? 8.254 -3.705 10.641 1.00 97.88 98 TYR A N 1
ATOM 719 C CA . TYR A 1 98 ? 8.637 -2.515 9.887 1.00 97.88 98 TYR A CA 1
ATOM 720 C C . TYR A 1 98 ? 7.448 -1.939 9.118 1.00 97.88 98 TYR A C 1
ATOM 722 O O . TYR A 1 98 ? 6.521 -2.651 8.734 1.00 97.88 98 TYR A O 1
ATOM 730 N N . GLY A 1 99 ? 7.517 -0.637 8.862 1.00 97.44 99 GLY A N 1
ATOM 731 C CA . GLY A 1 99 ? 6.568 0.090 8.029 1.00 97.44 99 GLY A CA 1
ATOM 732 C C . GLY A 1 99 ? 7.273 1.120 7.154 1.00 97.44 99 GLY A C 1
ATOM 733 O O . GLY A 1 99 ? 8.440 1.458 7.374 1.00 97.44 99 GLY A O 1
ATOM 734 N N . LEU A 1 100 ? 6.549 1.611 6.157 1.00 96.94 100 LEU A N 1
ATOM 735 C CA . LEU A 1 100 ? 6.934 2.728 5.298 1.00 96.94 100 LEU A CA 1
ATOM 736 C C . LEU A 1 100 ? 6.002 3.917 5.551 1.00 96.94 100 LEU A C 1
ATOM 738 O O . LEU A 1 100 ? 4.976 3.788 6.211 1.00 96.94 100 LEU A O 1
ATOM 742 N N . VAL A 1 101 ? 6.348 5.068 4.989 1.00 95.19 101 VAL A N 1
ATOM 743 C CA . VAL A 1 101 ? 5.482 6.252 4.926 1.00 95.19 101 VAL A CA 1
ATOM 744 C C . VAL A 1 101 ? 5.500 6.814 3.509 1.00 95.19 101 VAL A C 1
ATOM 746 O O . VAL A 1 101 ? 6.398 6.474 2.736 1.00 95.19 101 VAL A O 1
ATOM 749 N N . PHE A 1 102 ? 4.546 7.676 3.149 1.00 91.19 102 PHE A N 1
ATOM 750 C CA . PHE A 1 102 ? 4.599 8.440 1.891 1.00 91.19 102 PHE A CA 1
ATOM 751 C C . PHE A 1 102 ? 5.684 9.536 1.930 1.00 91.19 102 PHE A C 1
ATOM 753 O O . PHE A 1 102 ? 5.380 10.724 1.949 1.00 91.19 102 PHE A O 1
ATOM 760 N N . ALA A 1 103 ? 6.951 9.121 1.948 1.00 90.19 103 ALA A N 1
ATOM 761 C CA . ALA A 1 103 ? 8.147 9.962 1.898 1.00 90.19 103 ALA A CA 1
ATOM 762 C C . ALA A 1 103 ? 9.320 9.187 1.262 1.00 90.19 103 ALA A C 1
ATOM 764 O O . ALA A 1 103 ? 9.202 7.996 0.956 1.00 90.19 103 ALA A O 1
ATOM 765 N N . GLY A 1 104 ? 10.467 9.854 1.106 1.00 87.88 104 GLY A N 1
ATOM 766 C CA . GLY A 1 104 ? 11.707 9.270 0.585 1.00 87.88 104 GLY A CA 1
ATOM 767 C C . GLY A 1 104 ? 12.404 8.266 1.521 1.00 87.88 104 GLY A C 1
ATOM 768 O O . GLY A 1 104 ? 13.466 7.744 1.173 1.00 87.88 104 GLY A O 1
ATOM 769 N N . ASP A 1 105 ? 11.845 8.001 2.703 1.00 91.69 105 ASP A N 1
ATOM 770 C CA . ASP A 1 105 ? 12.421 7.146 3.743 1.00 91.69 105 ASP A CA 1
ATOM 771 C C . ASP A 1 105 ? 12.470 5.658 3.361 1.00 91.69 105 ASP A C 1
ATOM 773 O O . ASP A 1 105 ? 11.637 5.147 2.611 1.00 91.69 105 ASP A O 1
ATOM 777 N N . ALA A 1 106 ? 13.442 4.937 3.916 1.00 94.38 106 ALA A N 1
ATOM 778 C CA . ALA A 1 106 ? 13.489 3.479 3.883 1.00 94.38 106 ALA A CA 1
ATOM 779 C C . ALA A 1 106 ? 12.465 2.894 4.869 1.00 94.38 106 ALA A C 1
ATOM 781 O O . ALA A 1 106 ? 11.870 3.613 5.675 1.00 94.38 106 ALA A O 1
ATOM 782 N N . GLN A 1 107 ? 12.272 1.573 4.841 1.00 96.50 107 GLN A N 1
ATOM 783 C CA . GLN A 1 107 ? 11.465 0.920 5.869 1.00 96.50 107 GLN A CA 1
ATOM 784 C C . GLN A 1 107 ? 12.086 1.148 7.254 1.00 96.50 107 GLN A C 1
ATOM 786 O O . GLN A 1 107 ? 13.305 1.070 7.416 1.00 96.50 107 GLN A O 1
ATOM 791 N N . 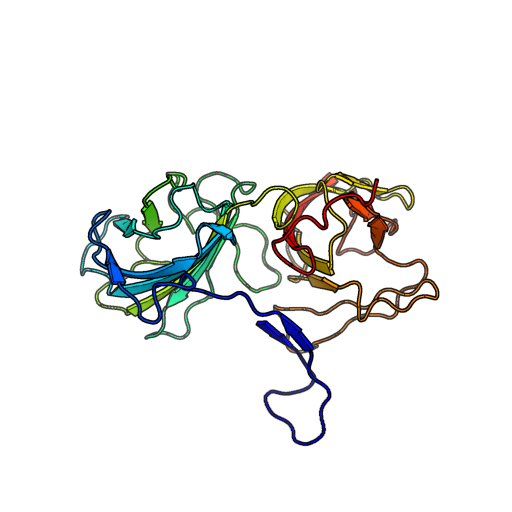ALA A 1 108 ? 11.251 1.388 8.263 1.00 96.25 108 ALA A N 1
ATOM 792 C CA . ALA A 1 108 ? 11.703 1.657 9.625 1.00 96.25 108 ALA A CA 1
ATOM 793 C C . ALA A 1 108 ? 11.065 0.697 10.630 1.00 96.25 108 ALA A C 1
ATOM 795 O O . ALA A 1 108 ? 9.872 0.395 10.548 1.00 96.25 108 ALA A O 1
ATOM 796 N N . SER A 1 109 ? 11.875 0.233 11.582 1.00 96.19 109 SER A N 1
ATOM 797 C CA . SER A 1 109 ? 11.472 -0.695 12.638 1.00 96.19 109 SER A CA 1
ATOM 798 C C . SER A 1 109 ? 10.513 -0.049 13.629 1.00 96.19 109 SER A C 1
ATOM 800 O O . SER A 1 109 ? 10.663 1.125 13.964 1.00 96.19 109 SER A O 1
ATOM 802 N N . GLY A 1 110 ? 9.595 -0.842 14.175 1.00 93.75 110 GLY A N 1
ATOM 803 C CA . GLY A 1 110 ? 8.694 -0.418 15.243 1.00 93.75 110 GLY A CA 1
ATOM 804 C C . GLY A 1 110 ? 7.514 0.424 14.768 1.00 93.75 110 GLY A C 1
ATOM 805 O O . GLY A 1 110 ? 6.760 0.885 15.616 1.00 93.75 110 GLY A O 1
ATOM 806 N N . ARG A 1 111 ? 7.346 0.601 13.450 1.00 92.75 111 ARG A N 1
ATOM 807 C CA . ARG A 1 111 ? 6.200 1.305 12.856 1.00 92.75 111 ARG A CA 1
ATOM 808 C C . ARG A 1 111 ? 4.953 0.440 12.750 1.00 92.75 111 ARG A C 1
ATOM 810 O O . ARG A 1 111 ? 3.866 0.971 12.810 1.00 92.75 111 ARG A O 1
ATOM 817 N N . TRP A 1 112 ? 5.105 -0.876 12.622 1.00 96.12 112 TRP A N 1
ATOM 818 C CA . TRP A 1 112 ? 3.979 -1.808 12.548 1.00 96.12 112 TRP A CA 1
ATOM 819 C C . TRP A 1 112 ? 4.147 -2.913 13.595 1.00 96.12 112 TRP A C 1
ATOM 821 O O . TRP A 1 112 ? 5.283 -3.189 14.000 1.00 96.12 112 TRP A O 1
ATOM 831 N N . PRO A 1 113 ? 3.082 -3.591 14.057 1.00 96.25 113 PRO A N 1
ATOM 832 C CA . PRO A 1 113 ? 3.253 -4.765 14.905 1.00 96.25 113 PRO A CA 1
ATOM 833 C C . PRO A 1 113 ? 3.910 -5.924 14.139 1.00 96.25 113 PRO A C 1
ATOM 835 O O . PRO A 1 113 ? 3.808 -6.031 12.917 1.00 96.25 113 PRO A O 1
ATOM 838 N N . THR A 1 114 ? 4.565 -6.836 14.858 1.00 96.88 114 THR A N 1
ATOM 839 C CA . THR A 1 114 ? 5.192 -8.039 14.271 1.00 96.88 114 THR A CA 1
ATOM 840 C C . THR A 1 114 ? 4.179 -9.108 13.854 1.00 96.88 114 THR A C 1
ATOM 842 O O . THR A 1 114 ? 4.526 -10.052 13.142 1.00 96.88 114 THR A O 1
ATOM 845 N N . THR A 1 115 ? 2.924 -8.967 14.288 1.00 97.44 115 THR A N 1
ATOM 846 C CA . THR A 1 115 ? 1.827 -9.874 13.941 1.00 97.44 115 THR A CA 1
ATOM 847 C C . THR A 1 115 ? 1.290 -9.528 12.556 1.00 97.44 115 THR A C 1
ATOM 849 O O . THR A 1 115 ? 0.819 -8.415 12.321 1.00 97.44 115 THR A O 1
ATOM 852 N N . ALA A 1 116 ? 1.363 -10.484 11.630 1.00 97.06 116 ALA A N 1
ATOM 853 C CA . ALA A 1 116 ? 0.852 -10.305 10.277 1.00 97.06 116 ALA A CA 1
ATOM 854 C C . ALA A 1 116 ? -0.693 -10.265 10.253 1.00 97.06 116 ALA A C 1
ATOM 856 O O . ALA A 1 116 ? -1.332 -10.936 11.068 1.00 97.06 116 ALA A O 1
ATOM 857 N N . PRO A 1 117 ? -1.309 -9.532 9.304 1.00 98.44 117 PRO A N 1
ATOM 858 C CA . PRO A 1 117 ? -2.754 -9.548 9.114 1.00 98.44 117 PRO A CA 1
ATOM 859 C C . PRO A 1 117 ? -3.303 -10.954 8.829 1.00 98.44 117 PRO A C 1
ATOM 861 O O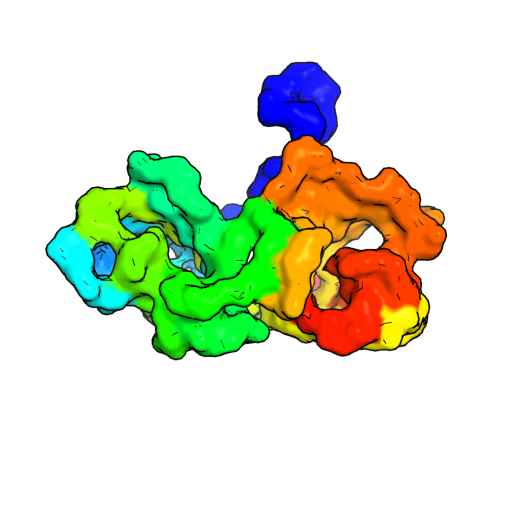 . PRO A 1 117 ? -2.662 -11.772 8.168 1.00 98.44 117 PRO A O 1
ATOM 864 N N . THR A 1 118 ? -4.523 -11.216 9.288 1.00 98.69 118 THR A N 1
ATOM 865 C CA . THR A 1 118 ? -5.265 -12.462 9.049 1.00 98.69 118 THR A CA 1
ATOM 866 C C . THR A 1 118 ? -6.439 -12.215 8.103 1.00 98.69 118 THR A C 1
ATOM 868 O O . THR A 1 118 ? -6.601 -11.122 7.575 1.00 98.69 118 THR A O 1
ATOM 871 N N . SER A 1 119 ? -7.289 -13.218 7.867 1.00 98.38 119 SER A N 1
ATOM 872 C CA . SER A 1 119 ? -8.488 -13.053 7.034 1.00 98.38 119 SER A CA 1
ATOM 873 C C . SER A 1 119 ? -9.534 -12.087 7.606 1.00 98.38 119 SER A C 1
ATOM 875 O O . SER A 1 119 ? -10.404 -11.632 6.855 1.00 98.38 119 SER A O 1
ATOM 877 N N . SER A 1 120 ? -9.478 -11.791 8.908 1.00 98.25 120 SER A N 1
ATOM 878 C CA . SER A 1 120 ? -10.484 -10.990 9.609 1.00 98.25 120 SER A CA 1
ATOM 879 C C . SER A 1 120 ? -9.949 -9.681 10.185 1.00 98.25 120 SER A C 1
ATOM 881 O O . SER A 1 120 ? -10.697 -8.698 10.193 1.00 98.25 120 SER A O 1
ATOM 883 N N . VAL A 1 121 ? -8.693 -9.648 10.647 1.00 98.75 121 VAL A N 1
ATOM 884 C CA . VAL A 1 121 ? -8.106 -8.502 11.359 1.00 98.75 121 VAL A CA 1
ATOM 885 C C . VAL A 1 121 ? -6.694 -8.165 10.885 1.00 98.75 121 VAL A C 1
ATOM 887 O O . VAL A 1 121 ? -5.934 -9.035 10.464 1.00 98.75 121 VAL A O 1
ATOM 890 N N . PHE A 1 122 ? -6.318 -6.896 11.023 1.00 98.69 122 PHE A N 1
ATOM 891 C CA . PHE A 1 122 ? -4.923 -6.455 11.023 1.00 98.69 122 PHE A CA 1
ATOM 892 C C . PHE A 1 122 ? -4.574 -5.840 12.381 1.00 98.69 122 PHE A C 1
ATOM 894 O O . PHE A 1 122 ? -5.451 -5.321 13.074 1.00 98.69 122 PHE A O 1
ATOM 901 N N . SER A 1 123 ? -3.302 -5.921 12.765 1.00 98.19 123 SER A N 1
ATOM 902 C CA . SER A 1 123 ? -2.793 -5.300 13.989 1.00 98.19 123 SER A CA 1
ATOM 903 C C . SER A 1 123 ? -2.390 -3.845 13.744 1.00 98.19 123 SER A C 1
ATOM 905 O O . SER A 1 123 ? -1.892 -3.521 12.666 1.00 98.19 123 SER A O 1
ATOM 907 N N . VAL A 1 124 ? -2.577 -2.992 14.752 1.00 97.81 124 VAL A N 1
ATOM 908 C CA . VAL A 1 124 ? -2.195 -1.570 14.759 1.00 97.81 124 VAL A CA 1
ATOM 909 C C . VAL A 1 124 ? -1.218 -1.294 15.898 1.00 97.81 124 VAL A C 1
ATOM 911 O O . VAL A 1 124 ? -1.391 -1.824 17.000 1.00 97.81 124 VAL A O 1
ATOM 914 N N . LYS A 1 125 ? -0.171 -0.503 15.639 1.00 96.94 125 LYS A N 1
ATOM 915 C CA . LYS A 1 125 ? 0.894 -0.243 16.611 1.00 96.94 125 LYS A CA 1
ATOM 916 C C . LYS A 1 125 ? 0.524 0.922 17.528 1.00 96.94 125 LYS A C 1
ATOM 918 O O . LYS A 1 125 ? 0.147 1.998 17.055 1.00 96.94 125 LYS A O 1
ATOM 923 N N . TYR A 1 126 ? 0.696 0.740 18.839 1.00 95.88 126 TYR A N 1
ATOM 924 C CA . TYR A 1 126 ? 0.599 1.853 19.787 1.00 95.88 126 TYR A CA 1
ATOM 925 C C . TYR A 1 126 ? 1.624 2.954 19.446 1.00 95.88 126 TYR A C 1
ATOM 927 O O . TYR A 1 126 ? 2.793 2.654 19.202 1.00 95.88 126 TYR A O 1
ATOM 935 N N . ASN A 1 127 ? 1.187 4.219 19.457 1.00 93.44 127 ASN A N 1
ATOM 936 C CA . ASN A 1 127 ? 1.891 5.432 18.997 1.00 93.44 127 ASN A CA 1
ATOM 937 C C . ASN A 1 127 ? 2.003 5.639 17.473 1.00 93.44 127 ASN A C 1
ATOM 939 O O . ASN A 1 127 ? 2.600 6.638 17.068 1.00 93.44 127 ASN A O 1
ATOM 943 N N . TYR A 1 128 ? 1.423 4.768 16.639 1.00 94.31 128 TYR A N 1
ATOM 944 C CA . TYR A 1 128 ? 1.420 4.937 15.177 1.00 94.31 128 TYR A CA 1
ATOM 945 C C . TYR A 1 128 ? -0.006 4.875 14.618 1.00 94.31 128 TYR A C 1
ATOM 947 O O . TYR A 1 128 ? -0.707 5.887 14.618 1.00 94.31 128 TYR A O 1
ATOM 955 N N . GLU A 1 129 ? -0.496 3.697 14.218 1.00 95.44 129 GLU A N 1
ATOM 956 C CA . GLU A 1 129 ? -1.863 3.522 13.697 1.00 95.44 129 GLU A CA 1
ATOM 957 C C . GLU A 1 129 ? -2.917 3.446 14.811 1.00 95.44 129 GLU A C 1
ATOM 959 O O . GLU A 1 129 ? -4.114 3.288 14.550 1.00 95.44 129 GLU A O 1
ATOM 964 N N . HIS A 1 130 ? -2.469 3.538 16.058 1.00 93.94 130 HIS A N 1
ATOM 965 C CA . HIS A 1 130 ? -3.293 3.520 17.244 1.00 93.94 130 HIS A CA 1
ATOM 966 C C . HIS A 1 130 ? -2.711 4.459 18.306 1.00 93.94 130 HIS A C 1
ATOM 968 O O . HIS A 1 130 ? -1.568 4.305 18.734 1.00 93.94 130 HIS A O 1
ATOM 974 N N . TYR A 1 131 ? -3.495 5.452 18.734 1.00 95.31 131 TYR A N 1
ATOM 975 C CA . TYR A 1 131 ? -3.093 6.335 19.831 1.00 95.31 131 TYR A CA 1
ATOM 976 C C . TYR A 1 131 ? -4.291 7.049 20.449 1.00 95.31 131 TYR A C 1
ATOM 978 O O . TYR A 1 131 ? -4.980 7.804 19.754 1.00 95.31 131 TYR A O 1
ATOM 986 N N . SER A 1 132 ? -4.477 6.864 21.758 1.00 94.19 132 SER A N 1
ATOM 987 C CA . SER A 1 132 ? -5.525 7.510 22.554 1.00 94.19 132 SER A CA 1
ATOM 988 C C . SER A 1 132 ? -6.901 7.435 21.873 1.00 94.19 132 SER A C 1
ATOM 990 O O . SER A 1 132 ? -7.219 6.435 21.251 1.00 94.19 132 SER A O 1
ATOM 992 N N . THR A 1 133 ? -7.725 8.477 21.945 1.00 96.06 133 THR A N 1
ATOM 993 C CA . THR A 1 133 ? -9.074 8.520 21.353 1.00 96.06 133 THR A CA 1
ATOM 994 C C . THR A 1 133 ? -9.105 8.985 19.892 1.00 96.06 133 THR A C 1
ATOM 996 O O . THR A 1 133 ? -10.170 9.330 19.374 1.00 96.06 133 THR A O 1
ATOM 999 N N . ASN A 1 134 ? -7.956 8.996 19.206 1.00 97.31 134 ASN A N 1
ATOM 1000 C CA . ASN A 1 134 ? -7.862 9.502 17.839 1.00 97.31 134 ASN A CA 1
ATOM 1001 C C . ASN A 1 134 ? -8.612 8.611 16.841 1.00 97.31 134 ASN A C 1
ATOM 1003 O O . ASN A 1 134 ? -8.631 7.378 16.936 1.00 97.31 134 ASN A O 1
ATOM 1007 N N . LYS A 1 135 ? -9.173 9.248 15.818 1.00 97.94 135 LYS A N 1
ATOM 1008 C CA . LYS A 1 135 ? -9.845 8.602 14.693 1.00 97.94 135 LYS A CA 1
ATOM 1009 C C . LYS A 1 135 ? -8.853 8.285 13.592 1.00 97.94 135 LYS A C 1
ATOM 1011 O O . LYS A 1 135 ? -8.054 9.123 13.183 1.00 97.94 135 LYS A O 1
ATOM 1016 N N . TYR A 1 136 ? -9.003 7.105 13.013 1.00 98.19 136 TYR A N 1
ATOM 1017 C CA . TYR A 1 136 ? -8.169 6.627 11.920 1.00 98.19 136 TYR A CA 1
ATOM 1018 C C . TYR A 1 136 ? -9.017 6.189 10.730 1.00 98.19 136 TYR A C 1
ATOM 1020 O O . TYR A 1 136 ? -10.228 5.950 10.839 1.00 98.19 136 TYR A O 1
ATOM 1028 N N . ILE A 1 137 ? -8.364 6.138 9.576 1.00 98.00 137 ILE A N 1
ATOM 1029 C CA . ILE A 1 137 ? -8.846 5.505 8.353 1.00 98.00 137 ILE A CA 1
ATOM 1030 C C . ILE A 1 137 ? -7.737 4.595 7.827 1.00 98.00 137 ILE A C 1
ATOM 1032 O O . ILE A 1 137 ? -6.575 4.993 7.803 1.00 98.00 137 ILE A O 1
ATOM 1036 N N . ALA A 1 138 ? -8.095 3.388 7.412 1.00 98.38 138 ALA A N 1
ATOM 1037 C CA . ALA A 1 138 ? -7.199 2.441 6.777 1.00 98.38 138 ALA A CA 1
ATOM 1038 C C . ALA A 1 138 ? -7.785 1.972 5.443 1.00 98.38 138 ALA A C 1
ATOM 1040 O O . ALA A 1 138 ? -8.981 1.698 5.326 1.00 98.38 138 ALA A O 1
ATOM 1041 N N . TYR A 1 139 ? -6.923 1.882 4.440 1.00 98.06 139 TYR A N 1
ATOM 1042 C CA . TYR A 1 139 ? -7.208 1.326 3.128 1.00 98.06 139 TYR A CA 1
ATOM 1043 C C . TYR A 1 139 ? -6.466 0.002 3.021 1.00 98.06 139 TYR A C 1
ATOM 1045 O O . TYR A 1 139 ? -5.241 -0.019 3.122 1.00 98.06 139 TYR A O 1
ATOM 1053 N N . CYS A 1 140 ? -7.194 -1.095 2.853 1.00 98.56 140 CYS A N 1
ATOM 1054 C CA . CYS A 1 140 ? -6.636 -2.441 2.877 1.00 98.56 140 CYS A CA 1
ATOM 1055 C C . CYS A 1 140 ? -6.826 -3.105 1.518 1.00 98.56 140 CYS A C 1
ATOM 1057 O O . CYS A 1 140 ? -7.949 -3.166 1.011 1.00 98.56 140 CYS A O 1
ATOM 1059 N N . TRP A 1 141 ? -5.753 -3.673 0.973 1.00 98.56 141 TRP A N 1
ATOM 1060 C CA . TRP A 1 141 ? -5.805 -4.464 -0.248 1.00 98.56 141 TRP A CA 1
ATOM 1061 C C . TRP A 1 141 ? -5.290 -5.878 -0.031 1.00 98.56 141 TRP A C 1
ATOM 1063 O O . TRP A 1 141 ? -4.265 -6.084 0.616 1.00 98.56 141 TRP A O 1
ATOM 1073 N N . THR A 1 142 ? -5.960 -6.849 -0.641 1.00 98.25 142 THR A N 1
ATOM 1074 C CA . THR A 1 142 ? -5.480 -8.224 -0.798 1.00 98.25 142 THR A CA 1
ATOM 1075 C C . THR A 1 142 ? -5.367 -8.579 -2.281 1.00 98.25 142 THR A C 1
ATOM 1077 O O . THR A 1 142 ? -5.960 -7.925 -3.143 1.00 98.25 142 THR A O 1
ATOM 1080 N N . ALA A 1 143 ? -4.546 -9.583 -2.592 1.00 97.81 143 ALA A N 1
ATOM 1081 C CA . ALA A 1 143 ? -4.295 -9.982 -3.974 1.00 97.81 143 ALA A CA 1
ATOM 1082 C C . ALA A 1 143 ? -5.509 -10.721 -4.542 1.00 97.81 143 ALA A C 1
ATOM 1084 O O . ALA A 1 143 ? -6.017 -11.653 -3.921 1.00 97.81 143 ALA A O 1
ATOM 1085 N N . ILE A 1 144 ? -5.917 -10.348 -5.750 1.00 96.94 144 ILE A N 1
ATOM 1086 C CA . ILE A 1 144 ? -6.966 -11.014 -6.516 1.00 96.94 144 ILE A CA 1
ATOM 1087 C C . ILE A 1 144 ? -6.350 -11.513 -7.814 1.00 96.94 144 ILE A C 1
ATOM 1089 O O . ILE A 1 144 ? -5.788 -10.740 -8.592 1.00 96.94 144 ILE A O 1
ATOM 1093 N N . SER A 1 145 ? -6.457 -12.820 -8.054 1.00 95.00 145 SER A N 1
ATOM 1094 C CA . SER A 1 145 ? -5.873 -13.456 -9.236 1.00 95.00 145 SER A CA 1
ATOM 1095 C C . SER A 1 145 ? -6.354 -12.786 -10.526 1.00 95.00 145 SER A C 1
ATOM 1097 O O . SER A 1 145 ? -7.554 -12.653 -10.758 1.00 95.00 145 SER A O 1
ATOM 1099 N N . GLY A 1 146 ? -5.407 -12.370 -11.369 1.00 93.31 146 GLY A N 1
ATOM 1100 C CA . GLY A 1 146 ? -5.695 -11.685 -12.630 1.00 93.31 146 GLY A CA 1
ATOM 1101 C C . GLY A 1 146 ? -6.066 -10.203 -12.498 1.00 93.31 146 GLY A C 1
ATOM 1102 O O . GLY A 1 146 ? -6.307 -9.573 -13.523 1.00 93.31 146 GLY A O 1
ATOM 1103 N N . TYR A 1 147 ? -6.095 -9.645 -11.282 1.00 94.69 147 TYR A N 1
ATOM 1104 C CA . TYR A 1 147 ? -6.439 -8.242 -11.044 1.00 94.69 147 TYR A CA 1
ATOM 1105 C C . TYR A 1 147 ? -5.390 -7.480 -10.242 1.00 94.69 147 TYR A C 1
ATOM 1107 O O . TYR A 1 147 ? -4.965 -6.418 -10.681 1.00 94.69 147 TYR A O 1
ATOM 1115 N N . SER A 1 148 ? -4.986 -7.977 -9.075 1.00 97.44 148 SER A N 1
ATOM 1116 C CA . SER A 1 148 ? -4.064 -7.269 -8.187 1.00 97.44 148 SER A CA 1
ATOM 1117 C C . SER A 1 148 ? -2.960 -8.188 -7.683 1.00 97.44 148 SER A C 1
ATOM 1119 O O . SER A 1 148 ? -3.184 -9.361 -7.380 1.00 97.44 148 SER A O 1
ATOM 1121 N N . SER A 1 149 ? -1.748 -7.648 -7.592 1.00 98.12 149 SER A N 1
ATOM 1122 C CA . SER A 1 149 ? -0.577 -8.350 -7.074 1.00 98.12 149 SER A CA 1
ATOM 1123 C C . SER A 1 149 ? 0.245 -7.420 -6.191 1.00 98.12 149 SER A C 1
ATOM 1125 O O . SER A 1 149 ? 0.384 -6.231 -6.478 1.00 98.12 149 SER A O 1
ATOM 1127 N N . PHE A 1 150 ? 0.794 -7.990 -5.123 1.00 98.56 150 PHE A N 1
ATOM 1128 C CA . PHE A 1 150 ? 1.613 -7.303 -4.132 1.00 98.56 150 PHE A CA 1
ATOM 1129 C C . PHE A 1 150 ? 2.834 -8.166 -3.864 1.00 98.56 150 PHE A C 1
ATOM 1131 O O . PHE A 1 150 ? 2.695 -9.369 -3.593 1.00 98.56 150 PHE A O 1
ATOM 1138 N N . GLY A 1 151 ? 4.015 -7.576 -3.956 1.00 98.38 151 GLY A N 1
ATOM 1139 C CA . GLY A 1 151 ? 5.255 -8.336 -3.962 1.00 98.38 151 GLY A CA 1
ATOM 1140 C C . GLY A 1 151 ? 6.486 -7.462 -3.804 1.00 98.38 151 GLY A C 1
ATOM 1141 O O . GLY A 1 151 ? 6.398 -6.271 -3.507 1.00 98.38 151 GLY A O 1
ATOM 1142 N N . SER A 1 152 ? 7.644 -8.070 -4.029 1.00 97.75 152 SER A N 1
ATOM 1143 C CA . SER A 1 152 ? 8.921 -7.373 -4.085 1.00 97.75 152 SER A CA 1
ATOM 1144 C C . SER A 1 152 ? 9.769 -7.840 -5.261 1.00 97.75 152 SER A C 1
ATOM 1146 O O . SER A 1 152 ? 9.508 -8.889 -5.856 1.00 97.75 152 SER A O 1
ATOM 1148 N N . TRP A 1 153 ? 10.790 -7.056 -5.593 1.00 96.50 153 TRP A N 1
ATOM 1149 C CA . TRP A 1 153 ? 11.902 -7.482 -6.437 1.00 96.50 153 TRP A CA 1
ATOM 1150 C C . TRP A 1 153 ? 13.216 -6.934 -5.891 1.00 96.50 153 TRP A C 1
ATOM 1152 O O . TRP A 1 153 ? 13.236 -5.982 -5.108 1.00 96.50 153 TRP A O 1
ATOM 1162 N N . VAL A 1 154 ? 14.308 -7.552 -6.333 1.00 95.88 154 VAL A N 1
ATOM 1163 C CA . VAL A 1 154 ? 15.668 -7.069 -6.101 1.00 95.88 154 VAL A CA 1
ATOM 1164 C C . VAL A 1 154 ? 16.219 -6.596 -7.436 1.00 95.88 154 VAL A C 1
ATOM 1166 O O . VAL A 1 154 ? 16.173 -7.335 -8.422 1.00 95.88 154 VAL A O 1
ATOM 1169 N N . GLY A 1 155 ? 16.689 -5.355 -7.482 1.00 93.62 155 GLY A N 1
ATOM 1170 C CA . GLY A 1 155 ? 17.287 -4.783 -8.677 1.00 93.62 155 GLY A CA 1
ATOM 1171 C C . GLY A 1 155 ? 18.612 -5.458 -9.029 1.00 93.62 155 GLY A C 1
ATOM 1172 O O . GLY A 1 155 ? 19.337 -5.939 -8.157 1.00 93.62 155 GLY A O 1
ATOM 1173 N N . ASN A 1 156 ? 18.938 -5.491 -10.320 1.00 93.44 156 ASN A N 1
ATOM 1174 C CA . ASN A 1 156 ? 20.162 -6.111 -10.838 1.00 93.44 156 ASN A CA 1
ATOM 1175 C C . ASN A 1 156 ? 21.108 -5.122 -11.544 1.00 93.44 156 ASN A C 1
ATOM 1177 O O . ASN A 1 156 ? 22.160 -5.539 -12.021 1.00 93.44 156 ASN A O 1
ATOM 1181 N N . GLY A 1 157 ? 20.757 -3.833 -11.628 1.00 90.94 157 GLY A N 1
ATOM 1182 C CA . GLY A 1 157 ? 21.585 -2.808 -12.273 1.00 90.94 157 GLY A CA 1
ATOM 1183 C C . GLY A 1 157 ? 21.755 -2.969 -13.790 1.00 90.94 157 GLY A C 1
ATOM 1184 O O . GLY A 1 157 ? 22.708 -2.437 -14.352 1.00 90.94 157 GLY A O 1
ATOM 1185 N N . SER A 1 158 ? 20.883 -3.735 -14.455 1.00 89.69 158 SER A N 1
ATOM 1186 C CA . SER A 1 158 ? 20.971 -4.049 -15.887 1.00 89.69 158 SER A CA 1
ATOM 1187 C C . SER A 1 158 ? 19.743 -3.563 -16.657 1.00 89.69 158 SER A C 1
ATOM 1189 O O . SER A 1 158 ? 18.629 -3.577 -16.139 1.00 89.69 158 SER A O 1
ATOM 1191 N N . THR A 1 159 ? 19.918 -3.187 -17.927 1.00 86.88 159 THR A N 1
ATOM 1192 C CA . THR A 1 159 ? 18.792 -2.927 -18.844 1.00 86.88 159 THR A CA 1
ATOM 1193 C C . THR A 1 159 ? 17.998 -4.196 -19.164 1.00 86.88 159 THR A C 1
ATOM 1195 O O . THR A 1 159 ? 16.818 -4.122 -19.511 1.00 86.88 159 THR A O 1
ATOM 1198 N N . ASP A 1 160 ? 18.600 -5.376 -19.000 1.00 89.75 160 ASP A N 1
ATOM 1199 C CA . ASP A 1 160 ? 17.870 -6.639 -18.908 1.00 89.75 160 ASP A CA 1
ATOM 1200 C C . ASP A 1 160 ? 17.479 -6.899 -17.446 1.00 89.75 160 ASP A C 1
ATOM 1202 O O . ASP A 1 160 ? 17.965 -7.812 -16.772 1.00 89.75 160 ASP A O 1
ATOM 1206 N N . GLY A 1 161 ? 16.634 -6.013 -16.921 1.00 91.50 161 GLY A N 1
ATOM 1207 C CA . GLY A 1 161 ? 16.241 -5.998 -15.519 1.00 91.50 161 GLY A CA 1
ATOM 1208 C C . GLY A 1 161 ? 15.350 -7.179 -15.121 1.00 91.50 161 GLY A C 1
ATOM 1209 O O . GLY A 1 161 ? 14.969 -8.004 -15.956 1.00 91.50 161 GLY A O 1
ATOM 1210 N N . PRO A 1 162 ? 14.971 -7.290 -13.842 1.00 94.25 162 PRO A N 1
ATOM 1211 C CA . PRO A 1 162 ? 14.062 -8.333 -13.382 1.00 94.25 162 PRO A CA 1
ATOM 1212 C C . PRO A 1 162 ? 12.742 -8.360 -14.169 1.00 94.25 162 PRO A C 1
ATOM 1214 O O . PRO A 1 162 ? 12.176 -7.321 -14.520 1.00 94.25 162 PRO A O 1
ATOM 1217 N N . PHE A 1 163 ? 12.237 -9.565 -14.435 1.00 95.00 163 PHE A N 1
ATOM 1218 C CA . PHE A 1 163 ? 10.851 -9.764 -14.855 1.00 95.00 163 PHE A CA 1
ATOM 1219 C C . PHE A 1 163 ? 10.009 -10.119 -13.632 1.00 95.00 163 PHE A C 1
ATOM 1221 O O . PHE A 1 163 ? 10.343 -11.046 -12.895 1.00 95.00 163 PHE A O 1
ATOM 1228 N N . ILE A 1 164 ? 8.907 -9.402 -13.433 1.00 96.50 164 ILE A N 1
ATOM 1229 C CA . ILE A 1 164 ? 7.973 -9.639 -12.335 1.00 96.50 164 ILE A CA 1
ATOM 1230 C C . ILE A 1 164 ? 6.675 -10.168 -12.934 1.00 96.50 164 ILE A C 1
ATOM 1232 O O . ILE A 1 164 ? 5.930 -9.451 -13.607 1.00 96.50 164 ILE A O 1
ATOM 1236 N N . TYR A 1 165 ? 6.413 -11.448 -12.683 1.00 96.69 165 TYR A N 1
ATOM 1237 C CA . TYR A 1 165 ? 5.184 -12.106 -13.103 1.00 96.69 165 TYR A CA 1
ATOM 1238 C C . TYR A 1 165 ? 4.014 -11.681 -12.210 1.00 96.69 165 TYR A C 1
ATOM 1240 O O . TYR A 1 165 ? 4.052 -11.857 -10.994 1.00 96.69 165 TYR A O 1
ATOM 1248 N N . LEU A 1 166 ? 2.956 -11.153 -12.825 1.00 95.12 166 LEU A N 1
ATOM 1249 C CA . LEU A 1 166 ? 1.734 -10.708 -12.147 1.00 95.12 166 LEU A CA 1
ATOM 1250 C C . LEU A 1 166 ? 0.523 -11.594 -12.485 1.00 95.12 166 LEU A C 1
ATOM 1252 O O . LEU A 1 166 ? -0.463 -11.609 -11.752 1.00 95.12 166 LEU A O 1
ATOM 1256 N N . GLY A 1 167 ? 0.577 -12.327 -13.603 1.00 94.00 167 GLY A N 1
ATOM 1257 C CA . GLY A 1 167 ? -0.556 -13.095 -14.130 1.00 94.00 167 GLY A CA 1
ATOM 1258 C C . GLY A 1 167 ? -1.606 -12.246 -14.859 1.00 94.00 167 GLY A C 1
ATOM 1259 O O . GLY A 1 167 ? -2.655 -12.764 -15.236 1.00 94.00 167 GLY A O 1
ATOM 1260 N N . PHE A 1 168 ? -1.323 -10.959 -15.069 1.00 93.44 168 PHE A N 1
ATOM 1261 C CA . PHE A 1 168 ? -2.132 -10.006 -15.830 1.00 93.44 168 PHE A CA 1
ATOM 1262 C C . PHE A 1 168 ? -1.244 -8.905 -16.419 1.00 93.44 168 PHE A C 1
ATOM 1264 O O . PHE A 1 168 ? -0.102 -8.733 -15.990 1.00 93.44 168 PHE A O 1
ATOM 1271 N N . ARG A 1 169 ? -1.779 -8.140 -17.378 1.00 92.12 169 ARG A N 1
ATOM 1272 C CA . ARG A 1 169 ? -1.145 -6.906 -17.854 1.00 92.12 169 ARG A CA 1
ATOM 1273 C C . ARG A 1 169 ? -1.431 -5.775 -16.865 1.00 92.12 169 ARG A C 1
ATOM 1275 O O . ARG A 1 169 ? -2.604 -5.415 -16.729 1.00 92.12 169 ARG A O 1
ATOM 1282 N N . PRO A 1 170 ? -0.424 -5.222 -16.168 1.00 91.50 170 PRO A N 1
ATOM 1283 C CA . PRO A 1 170 ? -0.657 -4.123 -15.244 1.00 91.50 170 PRO A CA 1
ATOM 1284 C C . PRO A 1 170 ? -1.082 -2.868 -16.009 1.00 91.50 170 PRO A C 1
ATOM 1286 O O . PRO A 1 170 ? -0.603 -2.590 -17.109 1.00 91.50 170 PRO A O 1
ATOM 1289 N N . LYS A 1 171 ? -1.997 -2.119 -15.402 1.00 89.19 171 LYS A N 1
ATOM 1290 C CA . LYS A 1 171 ? -2.375 -0.764 -15.808 1.00 89.19 171 LYS A CA 1
ATOM 1291 C C . LYS A 1 171 ? -1.862 0.282 -14.844 1.00 89.19 171 LYS A C 1
ATOM 1293 O O . LYS A 1 171 ? -1.718 1.420 -15.249 1.00 89.19 171 LYS A O 1
ATOM 1298 N N . PHE A 1 172 ? -1.598 -0.106 -13.604 1.00 90.56 172 PHE A N 1
ATOM 1299 C CA . PHE A 1 172 ? -1.051 0.744 -12.563 1.00 90.56 172 PHE A CA 1
ATOM 1300 C C . PHE A 1 172 ? -0.047 -0.067 -11.755 1.00 90.56 172 PHE A C 1
ATOM 1302 O O . PHE A 1 172 ? -0.342 -1.198 -11.355 1.00 90.56 172 PHE A O 1
ATOM 1309 N N . VAL A 1 173 ? 1.113 0.519 -11.491 1.00 92.44 173 VAL A N 1
ATOM 1310 C CA . VAL A 1 173 ? 2.126 -0.017 -10.586 1.00 92.44 173 VAL A CA 1
ATOM 1311 C C . VAL A 1 173 ? 2.580 1.117 -9.683 1.00 92.44 173 VAL A C 1
ATOM 1313 O O . VAL A 1 173 ? 3.139 2.098 -10.160 1.00 92.44 173 VAL A O 1
ATOM 1316 N N . LEU A 1 174 ? 2.345 0.965 -8.384 1.00 93.81 174 LEU A N 1
ATOM 1317 C CA . LEU A 1 174 ? 2.938 1.783 -7.332 1.00 93.81 174 LEU A CA 1
ATOM 1318 C C . LEU A 1 174 ? 4.074 0.984 -6.707 1.00 93.81 174 LEU A C 1
ATOM 1320 O O . LEU A 1 174 ? 3.866 -0.174 -6.341 1.00 93.81 174 LEU A O 1
ATOM 1324 N N . TYR A 1 175 ? 5.240 1.588 -6.530 1.00 94.25 175 TYR A N 1
ATOM 1325 C CA . TYR A 1 175 ? 6.343 0.930 -5.846 1.00 94.25 175 TYR A CA 1
ATOM 1326 C C . TYR A 1 175 ? 7.214 1.888 -5.048 1.00 94.25 175 TYR A C 1
ATOM 1328 O O . TYR A 1 175 ? 7.137 3.109 -5.180 1.00 94.25 175 TYR A O 1
ATOM 1336 N N . LYS A 1 176 ? 8.055 1.292 -4.206 1.00 93.81 176 LYS A N 1
ATOM 1337 C CA . LYS A 1 176 ? 8.990 1.997 -3.340 1.00 93.81 176 LYS A CA 1
ATOM 1338 C C . LYS A 1 176 ? 10.225 1.151 -3.101 1.00 93.81 176 LYS A C 1
ATOM 1340 O O . LYS A 1 176 ? 10.111 -0.033 -2.777 1.00 93.81 176 LYS A O 1
ATOM 1345 N N . ARG A 1 177 ? 11.402 1.775 -3.184 1.00 94.31 177 ARG A N 1
ATOM 1346 C CA . ARG A 1 177 ? 12.630 1.180 -2.650 1.00 94.31 177 ARG A CA 1
ATOM 1347 C C . ARG A 1 177 ? 12.553 1.143 -1.128 1.00 94.31 177 ARG A C 1
ATOM 1349 O O . ARG A 1 177 ? 12.402 2.192 -0.499 1.00 94.31 177 ARG A O 1
ATOM 1356 N N . SER A 1 178 ? 12.640 -0.042 -0.540 1.00 95.50 178 SER A N 1
ATOM 1357 C CA . SER A 1 178 ? 12.437 -0.240 0.897 1.00 95.50 178 SER A CA 1
ATOM 1358 C C . SER A 1 178 ? 13.729 -0.246 1.708 1.00 95.50 178 SER A C 1
ATOM 1360 O O . SER A 1 178 ? 13.657 -0.135 2.924 1.00 95.50 178 SER A O 1
ATOM 1362 N N . ASP A 1 179 ? 14.898 -0.389 1.084 1.00 94.75 179 ASP A N 1
ATOM 1363 C CA . ASP A 1 179 ? 16.178 -0.620 1.772 1.00 94.75 179 ASP A CA 1
ATOM 1364 C C . ASP A 1 179 ? 17.159 0.565 1.745 1.00 94.75 179 ASP A C 1
ATOM 1366 O O . ASP A 1 179 ? 18.265 0.453 2.269 1.00 94.75 179 ASP A O 1
ATOM 1370 N N . ALA A 1 180 ? 16.771 1.701 1.161 1.00 92.50 180 ALA A N 1
ATOM 1371 C CA . ALA A 1 180 ? 17.591 2.908 1.123 1.00 92.50 180 ALA A CA 1
ATOM 1372 C C . ALA A 1 180 ? 16.741 4.185 1.176 1.00 92.50 180 ALA A C 1
ATOM 1374 O O . ALA A 1 180 ? 15.598 4.213 0.713 1.00 92.50 180 ALA A O 1
ATOM 1375 N N . LEU A 1 181 ? 17.333 5.243 1.733 1.00 90.94 181 LEU A N 1
ATOM 1376 C CA . LEU A 1 181 ? 16.769 6.595 1.786 1.00 90.94 181 LEU A CA 1
ATOM 1377 C C . LEU A 1 181 ? 16.806 7.278 0.406 1.00 90.94 181 LEU A C 1
ATOM 1379 O O . LEU A 1 181 ? 17.499 6.823 -0.505 1.00 90.94 181 LEU A O 1
ATOM 1383 N N . GLY A 1 182 ? 16.088 8.395 0.266 1.00 84.44 182 GLY A N 1
ATOM 1384 C CA . GLY A 1 182 ? 16.145 9.278 -0.907 1.00 84.44 182 GLY A CA 1
ATOM 1385 C C . GLY A 1 182 ? 15.421 8.742 -2.143 1.00 84.44 182 GLY A C 1
ATOM 1386 O O . GLY A 1 182 ? 15.768 9.107 -3.262 1.00 84.44 182 GLY A O 1
ATOM 1387 N N . ASN A 1 183 ? 14.456 7.841 -1.950 1.00 84.81 183 ASN A N 1
ATOM 1388 C CA . ASN A 1 183 ? 13.706 7.212 -3.033 1.00 84.81 183 ASN A CA 1
ATOM 1389 C C . ASN A 1 183 ? 12.219 7.409 -2.799 1.00 84.81 183 ASN A C 1
ATOM 1391 O O . ASN A 1 183 ? 11.711 6.900 -1.808 1.00 84.81 183 ASN A O 1
ATOM 1395 N N . ASP A 1 184 ? 11.528 8.103 -3.688 1.00 86.62 184 ASP A N 1
ATOM 1396 C CA . ASP A 1 184 ? 10.105 8.383 -3.531 1.00 86.62 184 ASP A CA 1
ATOM 1397 C C . ASP A 1 184 ? 9.210 7.182 -3.856 1.00 86.62 184 ASP A C 1
ATOM 1399 O O . ASP A 1 184 ? 9.642 6.179 -4.431 1.00 86.62 184 ASP A O 1
ATOM 1403 N N . TRP A 1 185 ? 7.947 7.265 -3.432 1.00 90.44 185 TRP A N 1
ATOM 1404 C CA . TRP A 1 185 ? 6.910 6.366 -3.928 1.00 90.44 185 TRP A CA 1
ATOM 1405 C C . TRP A 1 185 ? 6.584 6.748 -5.362 1.00 90.44 185 TRP A C 1
ATOM 1407 O O . TRP A 1 185 ? 6.083 7.848 -5.602 1.00 90.44 185 TRP A O 1
ATOM 1417 N N . THR A 1 186 ? 6.812 5.830 -6.290 1.00 88.38 186 THR A N 1
ATOM 1418 C CA . THR A 1 186 ? 6.672 6.107 -7.717 1.00 88.38 186 THR A CA 1
ATOM 1419 C C . THR A 1 186 ? 5.540 5.297 -8.323 1.00 88.38 186 THR A C 1
ATOM 1421 O O . THR A 1 186 ? 5.330 4.126 -7.994 1.00 88.38 186 THR A O 1
ATOM 1424 N N . ILE A 1 187 ? 4.801 5.940 -9.220 1.00 87.75 187 ILE A N 1
ATOM 1425 C CA . ILE A 1 187 ? 3.704 5.355 -9.978 1.00 87.75 187 ILE A CA 1
ATOM 1426 C C . ILE A 1 187 ? 4.050 5.361 -11.455 1.00 87.75 187 ILE A C 1
ATOM 1428 O O . ILE A 1 187 ? 4.387 6.408 -12.004 1.00 87.75 187 ILE A O 1
ATOM 1432 N N . HIS A 1 188 ? 3.831 4.215 -12.093 1.00 85.81 188 HIS A N 1
ATOM 1433 C CA . HIS A 1 188 ? 3.671 4.117 -13.539 1.00 85.81 188 HIS A CA 1
ATOM 1434 C C . HIS A 1 188 ? 2.290 3.582 -13.879 1.00 85.81 188 HIS A C 1
ATOM 1436 O O . HIS A 1 188 ? 1.729 2.736 -13.173 1.00 85.81 188 HIS A O 1
ATOM 1442 N N . ASP A 1 189 ? 1.769 4.029 -15.011 1.00 85.44 189 ASP A N 1
ATOM 1443 C CA . ASP A 1 189 ? 0.558 3.488 -15.600 1.00 85.44 189 ASP A CA 1
ATOM 1444 C C . ASP A 1 189 ? 0.674 3.439 -17.117 1.00 85.44 189 ASP A C 1
ATOM 1446 O O .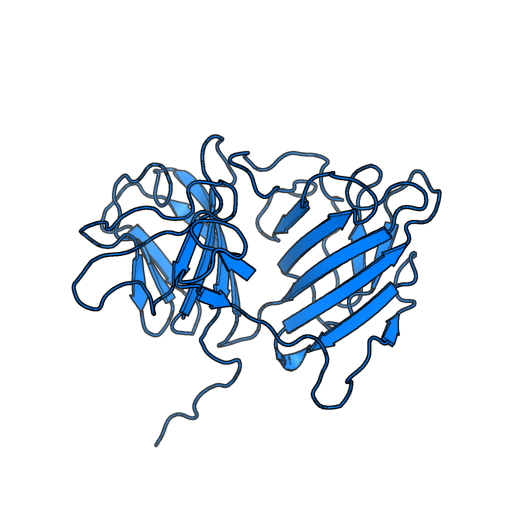 ASP A 1 189 ? 1.294 4.280 -17.764 1.00 85.44 189 ASP A O 1
ATOM 1450 N N . SER A 1 190 ? 0.010 2.449 -17.700 1.00 78.62 190 SER A N 1
ATOM 1451 C CA . SER A 1 190 ? 0.118 2.187 -19.133 1.00 78.62 190 SER A CA 1
ATOM 1452 C C . SER A 1 190 ? -0.613 3.204 -20.013 1.00 78.62 190 SER A C 1
ATOM 1454 O O . SER A 1 190 ? -0.580 3.067 -21.230 1.00 78.62 190 SER A O 1
ATOM 1456 N N . THR A 1 191 ? -1.402 4.107 -19.422 1.00 77.12 191 THR A N 1
ATOM 1457 C CA . THR A 1 191 ? -2.191 5.094 -20.171 1.00 77.12 191 THR A CA 1
ATOM 1458 C C . THR A 1 191 ? -1.347 6.328 -20.468 1.00 77.12 191 THR A C 1
ATOM 1460 O O . THR A 1 191 ? -1.486 6.913 -21.540 1.00 77.12 191 THR A O 1
ATOM 1463 N N . ARG A 1 192 ? -0.471 6.715 -19.533 1.00 72.19 192 ARG A N 1
ATOM 1464 C CA . ARG A 1 192 ? 0.455 7.848 -19.675 1.00 72.19 192 ARG A CA 1
ATOM 1465 C C . ARG A 1 192 ? 1.820 7.442 -20.217 1.00 72.19 192 ARG A C 1
ATOM 1467 O O . ARG A 1 192 ? 2.476 8.267 -20.846 1.00 72.19 192 ARG A O 1
ATOM 1474 N N . ASP A 1 193 ? 2.202 6.177 -20.060 1.00 68.38 193 ASP A N 1
ATOM 1475 C CA . ASP A 1 193 ? 3.323 5.609 -20.805 1.00 68.38 193 ASP A CA 1
ATOM 1476 C C . ASP A 1 193 ? 2.956 5.566 -22.300 1.00 68.38 193 ASP A C 1
ATOM 1478 O O . ASP A 1 193 ? 2.135 4.762 -22.752 1.00 68.38 193 ASP A O 1
ATOM 1482 N N . TYR A 1 194 ? 3.510 6.505 -23.071 1.00 56.56 194 TYR A N 1
ATOM 1483 C CA . TYR A 1 194 ? 3.157 6.698 -24.475 1.00 56.56 194 TYR A CA 1
ATOM 1484 C C . TYR A 1 194 ? 3.631 5.511 -25.323 1.00 56.56 194 TYR A C 1
ATOM 1486 O O . TYR A 1 194 ? 4.725 4.979 -25.132 1.00 56.56 194 TYR A O 1
ATOM 1494 N N . TYR A 1 195 ? 2.842 5.153 -26.339 1.00 45.25 195 TYR A N 1
ATOM 1495 C CA . TYR A 1 195 ? 3.049 4.002 -27.233 1.00 45.25 195 TYR A CA 1
ATOM 1496 C C . TYR A 1 195 ? 4.360 4.019 -28.068 1.00 45.25 195 TYR A C 1
ATOM 1498 O O . TYR A 1 195 ? 4.549 3.138 -28.901 1.00 45.25 195 TYR A O 1
ATOM 1506 N N . ASN A 1 196 ? 5.284 4.963 -27.835 1.00 40.84 196 ASN A N 1
ATOM 1507 C CA . ASN A 1 196 ? 6.534 5.159 -28.589 1.00 40.84 196 ASN A CA 1
ATOM 1508 C C . ASN A 1 196 ? 7.812 5.125 -27.719 1.00 40.84 196 ASN A C 1
ATOM 1510 O O . ASN A 1 196 ? 8.781 5.812 -28.030 1.00 40.84 196 ASN A O 1
ATOM 1514 N N . GLY A 1 197 ? 7.850 4.331 -26.644 1.00 55.03 197 GLY A N 1
ATOM 1515 C CA . GLY A 1 197 ? 9.114 4.041 -25.942 1.00 55.03 197 GLY A CA 1
ATOM 1516 C C . GLY A 1 197 ? 9.576 5.118 -24.959 1.00 55.03 197 GLY A C 1
ATOM 1517 O O . GLY A 1 197 ? 10.780 5.284 -24.752 1.00 55.03 197 GLY A O 1
ATOM 1518 N N . TYR A 1 198 ? 8.620 5.818 -24.345 1.00 52.91 198 TYR A N 1
ATOM 1519 C CA . TYR A 1 198 ? 8.871 6.702 -23.214 1.00 52.91 198 TYR A CA 1
ATOM 1520 C C . TYR A 1 198 ? 8.013 6.290 -22.023 1.00 52.91 198 TYR A C 1
ATOM 1522 O O . TYR A 1 198 ? 6.838 5.972 -22.200 1.00 52.91 198 TYR A O 1
ATOM 1530 N N . SER A 1 199 ? 8.589 6.329 -20.823 1.00 61.72 199 SER A N 1
ATOM 1531 C CA . SER A 1 199 ? 7.827 6.185 -19.580 1.00 61.72 199 SER A CA 1
ATOM 1532 C C . SER A 1 199 ? 7.770 7.496 -18.812 1.00 61.72 199 SER A C 1
ATOM 1534 O O . SER A 1 199 ? 8.753 8.246 -18.789 1.00 61.72 199 SER A O 1
ATOM 1536 N N . VAL A 1 200 ? 6.641 7.726 -18.151 1.00 66.81 200 VAL A N 1
ATOM 1537 C CA . VAL A 1 200 ? 6.400 8.877 -17.282 1.00 66.81 200 VAL A CA 1
ATOM 1538 C C . VAL A 1 200 ? 6.126 8.378 -15.868 1.00 66.81 200 VAL A C 1
ATOM 1540 O O . VAL A 1 200 ? 5.354 7.445 -15.653 1.00 66.81 200 VAL A O 1
ATOM 1543 N N . GLU A 1 201 ? 6.760 9.016 -14.897 1.00 74.12 201 GLU A N 1
ATOM 1544 C CA . GLU A 1 201 ? 6.627 8.703 -13.479 1.00 74.12 201 GLU A CA 1
ATOM 1545 C C . GLU A 1 201 ? 5.752 9.743 -12.791 1.00 74.12 201 GLU A C 1
ATOM 1547 O O . GLU A 1 201 ? 5.839 10.927 -13.103 1.00 74.12 201 GLU A O 1
ATOM 1552 N N . LEU A 1 202 ? 4.944 9.328 -11.812 1.00 74.19 202 LEU A N 1
ATOM 1553 C CA . LEU A 1 202 ? 4.476 10.259 -10.783 1.00 74.19 202 LEU A CA 1
ATOM 1554 C C . LEU A 1 202 ? 5.053 9.906 -9.435 1.00 74.19 202 LEU A C 1
ATOM 1556 O O . LEU A 1 202 ? 5.084 8.734 -9.059 1.00 74.19 202 LEU A O 1
ATOM 1560 N N . TYR A 1 203 ? 5.374 10.938 -8.671 1.00 70.62 203 TYR A N 1
ATOM 1561 C CA . TYR A 1 203 ? 5.803 10.779 -7.297 1.00 70.62 203 TYR A CA 1
ATOM 1562 C C . TYR A 1 203 ? 4.629 11.040 -6.355 1.00 70.62 203 TYR A C 1
ATOM 1564 O O . TYR A 1 203 ? 4.065 12.131 -6.308 1.00 70.62 203 TYR A O 1
ATOM 1572 N N . ALA A 1 204 ? 4.241 10.016 -5.597 1.00 68.94 204 ALA A N 1
ATOM 1573 C CA . ALA A 1 204 ? 3.136 10.096 -4.644 1.00 68.94 204 ALA A CA 1
ATOM 1574 C C . ALA A 1 204 ? 3.536 10.763 -3.314 1.00 68.94 204 ALA A C 1
ATOM 1576 O O . ALA A 1 204 ? 2.664 11.065 -2.501 1.00 68.94 204 ALA A O 1
ATOM 1577 N N . SER A 1 205 ? 4.838 10.965 -3.082 1.00 70.50 205 SER A N 1
ATOM 1578 C CA . SER A 1 205 ? 5.405 11.459 -1.821 1.00 70.50 205 SER A CA 1
ATOM 1579 C C . SER A 1 205 ? 6.023 12.860 -1.880 1.00 70.50 205 SER A C 1
ATOM 1581 O O . SER A 1 205 ? 6.449 13.360 -0.841 1.00 70.50 205 SER A O 1
ATOM 1583 N N . VAL A 1 206 ? 6.066 13.517 -3.046 1.00 62.22 206 VAL A N 1
ATOM 1584 C CA . VAL A 1 206 ? 6.633 14.873 -3.196 1.00 62.22 206 VAL A CA 1
ATOM 1585 C C . VAL A 1 206 ? 5.725 15.800 -4.001 1.00 62.22 206 VAL A C 1
ATOM 1587 O O . VAL A 1 206 ? 4.852 15.366 -4.746 1.00 62.22 206 VAL A O 1
ATOM 1590 N N . ASN A 1 207 ? 5.953 17.109 -3.853 1.00 59.62 207 ASN A N 1
ATOM 1591 C CA . ASN A 1 207 ? 5.182 18.154 -4.536 1.00 59.62 207 ASN A CA 1
ATOM 1592 C C . ASN A 1 207 ? 5.542 18.300 -6.027 1.00 59.62 207 ASN A C 1
ATOM 1594 O O . ASN A 1 207 ? 4.748 18.829 -6.805 1.00 59.62 207 ASN A O 1
ATOM 1598 N N . ASN A 1 208 ? 6.727 17.838 -6.434 1.00 60.16 208 ASN A N 1
ATOM 1599 C CA . ASN A 1 208 ? 7.102 17.710 -7.838 1.00 60.16 208 ASN A CA 1
ATOM 1600 C C . ASN A 1 208 ? 6.405 16.468 -8.394 1.00 60.16 208 ASN A C 1
ATOM 1602 O O . ASN A 1 208 ? 6.914 15.362 -8.271 1.00 60.16 208 ASN A O 1
ATOM 1606 N N . ALA A 1 209 ? 5.202 16.656 -8.935 1.00 58.28 209 ALA A N 1
ATOM 1607 C CA . ALA A 1 209 ? 4.269 15.561 -9.176 1.00 58.28 209 ALA A CA 1
ATOM 1608 C C . ALA A 1 209 ? 4.728 14.535 -10.230 1.00 58.28 209 ALA A C 1
ATOM 1610 O O . ALA A 1 209 ? 4.239 13.412 -10.189 1.00 58.28 209 ALA A O 1
ATOM 1611 N N . GLU A 1 210 ? 5.637 14.883 -11.148 1.00 66.44 210 GLU A N 1
ATOM 1612 C CA . GLU A 1 210 ? 5.946 14.089 -12.346 1.00 66.44 210 GLU A CA 1
ATOM 1613 C C . GLU A 1 210 ? 7.453 14.055 -12.660 1.00 66.44 210 GLU A C 1
ATOM 1615 O O . GLU A 1 210 ? 8.163 15.037 -12.432 1.00 66.44 210 GLU A O 1
ATOM 1620 N N . GLY A 1 211 ? 7.932 12.925 -13.186 1.00 63.94 211 GLY A N 1
ATOM 1621 C CA . GLY A 1 211 ? 9.300 12.709 -13.662 1.00 63.94 211 GLY A CA 1
ATOM 1622 C C . GLY A 1 211 ? 9.325 12.070 -15.055 1.00 63.94 211 GLY A C 1
ATOM 1623 O O . GLY A 1 211 ? 8.411 11.336 -15.433 1.00 63.94 211 GLY A O 1
ATOM 1624 N N . GLY A 1 212 ? 10.380 12.341 -15.826 1.00 68.38 212 GLY A N 1
ATOM 1625 C CA . GLY A 1 212 ? 10.507 11.909 -17.224 1.00 68.38 212 GLY A CA 1
ATOM 1626 C C . GLY A 1 212 ? 10.152 13.009 -18.238 1.00 68.38 212 GLY A C 1
ATOM 1627 O O . GLY A 1 212 ? 10.093 14.183 -17.866 1.00 68.38 212 GLY A O 1
ATOM 1628 N N . PRO A 1 213 ? 9.959 12.664 -19.527 1.00 62.34 213 PRO A N 1
ATOM 1629 C CA . PRO A 1 213 ? 9.931 11.311 -20.094 1.00 62.34 213 PRO A CA 1
ATOM 1630 C C . PRO A 1 213 ? 11.315 10.639 -20.136 1.00 62.34 213 PRO A C 1
ATOM 1632 O O . PRO A 1 213 ? 12.319 11.278 -20.445 1.00 62.34 213 PRO A O 1
ATOM 1635 N N . TYR A 1 214 ? 11.367 9.332 -19.871 1.00 69.62 214 TYR A N 1
ATOM 1636 C CA . TYR A 1 214 ? 12.596 8.526 -19.948 1.00 69.62 214 TYR A CA 1
ATOM 1637 C C . TYR A 1 214 ? 12.637 7.685 -21.225 1.00 69.62 214 TYR A C 1
ATOM 1639 O O . TYR A 1 214 ? 11.638 7.058 -21.563 1.00 69.62 214 TYR A O 1
ATOM 1647 N N . SER A 1 215 ? 13.789 7.638 -21.904 1.00 70.06 215 SER A N 1
ATOM 1648 C CA . SER A 1 215 ? 14.050 6.735 -23.033 1.00 70.06 215 SER A CA 1
ATOM 1649 C C . SER A 1 215 ? 15.410 6.051 -22.858 1.00 70.06 215 SER A C 1
ATOM 1651 O O . SER A 1 215 ? 16.405 6.762 -22.689 1.00 70.06 215 SER A O 1
ATOM 1653 N N . PRO A 1 216 ? 15.493 4.706 -22.890 1.00 70.00 216 PRO A N 1
ATOM 1654 C CA . PRO A 1 216 ? 14.393 3.738 -23.024 1.00 70.00 216 PRO A CA 1
ATOM 1655 C C . PRO A 1 216 ? 13.399 3.795 -21.842 1.00 70.00 216 PRO A C 1
ATOM 1657 O O . PRO A 1 216 ? 13.742 4.353 -20.796 1.00 70.00 216 PRO A O 1
ATOM 1660 N N . PRO A 1 217 ? 12.171 3.253 -21.989 1.00 74.94 217 PRO A N 1
ATOM 1661 C CA . PRO A 1 217 ? 11.189 3.268 -20.908 1.00 74.94 217 PRO A CA 1
ATOM 1662 C C . PRO A 1 217 ? 11.723 2.502 -19.695 1.00 74.94 217 PRO A C 1
ATOM 1664 O O . PRO A 1 217 ? 12.498 1.558 -19.832 1.00 74.94 217 PRO A O 1
ATOM 1667 N N . VAL A 1 218 ? 11.307 2.895 -18.494 1.00 81.44 218 VAL A N 1
ATOM 1668 C CA . VAL A 1 218 ? 11.735 2.257 -17.239 1.00 81.44 218 VAL A CA 1
ATOM 1669 C C . VAL A 1 218 ? 11.145 0.850 -17.100 1.00 81.44 218 VAL A C 1
ATOM 1671 O O . VAL A 1 218 ? 11.832 -0.065 -16.628 1.00 81.44 218 VAL A O 1
ATOM 1674 N N . PHE A 1 219 ? 9.909 0.660 -17.570 1.00 84.88 219 PHE A N 1
ATOM 1675 C CA . PHE A 1 219 ? 9.204 -0.618 -17.586 1.00 84.88 219 PHE A CA 1
ATOM 1676 C C . PHE A 1 219 ? 8.628 -0.940 -18.967 1.00 84.88 219 PHE A C 1
ATOM 1678 O O . PHE A 1 219 ? 8.094 -0.065 -19.641 1.00 84.88 219 PHE A O 1
ATOM 1685 N N . ASP A 1 220 ? 8.626 -2.227 -19.320 1.00 86.94 220 ASP A N 1
ATOM 1686 C CA . ASP A 1 220 ? 7.705 -2.772 -20.317 1.00 86.94 220 ASP A CA 1
ATOM 1687 C C . ASP A 1 220 ? 6.524 -3.436 -19.600 1.00 86.94 220 ASP A C 1
ATOM 1689 O O . ASP A 1 220 ? 6.703 -4.395 -18.837 1.00 86.94 220 ASP A O 1
ATOM 1693 N N . PHE A 1 221 ? 5.302 -2.985 -19.885 1.00 87.94 221 PHE A N 1
ATOM 1694 C CA . PHE A 1 221 ? 4.086 -3.665 -19.436 1.00 87.94 221 PHE A CA 1
ATOM 1695 C C . PHE A 1 221 ? 3.704 -4.797 -20.386 1.00 87.94 221 PHE A C 1
ATOM 1697 O O . PHE A 1 221 ? 3.180 -4.581 -21.482 1.00 87.94 221 PHE A O 1
ATOM 1704 N N . LEU A 1 222 ? 3.935 -6.024 -19.928 1.00 90.44 222 LEU A N 1
ATOM 1705 C CA . LEU A 1 222 ? 3.713 -7.261 -20.667 1.00 90.44 222 LEU A CA 1
ATOM 1706 C C . LEU A 1 222 ? 2.333 -7.846 -20.355 1.00 90.44 222 LEU A C 1
ATOM 1708 O O . LEU A 1 222 ? 1.690 -7.490 -19.372 1.00 90.44 222 LEU A O 1
ATOM 1712 N N . SER A 1 223 ? 1.867 -8.796 -21.168 1.00 89.62 223 SER A N 1
ATOM 1713 C CA . SER A 1 223 ? 0.542 -9.418 -21.003 1.00 89.62 223 SER A CA 1
ATOM 1714 C C . SER A 1 223 ? 0.346 -10.154 -19.670 1.00 89.62 223 SER A C 1
ATOM 1716 O O . SER A 1 223 ? -0.783 -10.452 -19.288 1.00 89.62 223 SER A O 1
ATOM 1718 N N . ASN A 1 224 ? 1.437 -10.493 -18.987 1.00 92.00 224 ASN A N 1
ATOM 1719 C CA . ASN A 1 224 ? 1.460 -11.304 -17.775 1.00 92.00 224 ASN A CA 1
ATOM 1720 C C . ASN A 1 224 ? 2.302 -10.693 -16.643 1.00 92.00 224 ASN A C 1
ATOM 1722 O O . ASN A 1 224 ? 2.514 -11.363 -15.630 1.00 92.00 224 ASN A O 1
ATOM 1726 N N . GLY A 1 225 ? 2.808 -9.471 -16.803 1.00 93.19 225 GLY A N 1
ATOM 1727 C CA . GLY A 1 225 ? 3.698 -8.880 -15.818 1.00 93.19 225 GLY A CA 1
ATOM 1728 C C . GLY A 1 225 ? 4.341 -7.582 -16.270 1.00 93.19 225 GLY A C 1
ATOM 1729 O O . GLY A 1 225 ? 3.866 -6.919 -17.191 1.00 93.19 225 GLY A O 1
ATOM 1730 N N . LEU A 1 226 ? 5.446 -7.240 -15.620 1.00 90.88 226 LEU A N 1
ATOM 1731 C CA . LEU A 1 226 ? 6.273 -6.096 -15.986 1.00 90.88 226 LEU A CA 1
ATOM 1732 C C . LEU A 1 226 ? 7.739 -6.516 -16.098 1.00 90.88 226 LEU A C 1
ATOM 1734 O O . LEU A 1 226 ? 8.223 -7.358 -15.337 1.00 90.88 226 LEU A O 1
ATOM 1738 N N . LYS A 1 227 ? 8.442 -5.938 -17.066 1.00 91.75 227 LYS A N 1
ATOM 1739 C CA . LYS A 1 227 ? 9.881 -6.117 -17.249 1.00 91.75 227 LYS A CA 1
ATOM 1740 C C . LYS A 1 227 ? 10.573 -4.793 -16.985 1.00 91.75 227 LYS A C 1
ATOM 1742 O O . LYS A 1 227 ? 10.196 -3.776 -17.554 1.00 91.75 227 LYS A O 1
ATOM 1747 N N . ILE A 1 228 ? 11.592 -4.822 -16.141 1.00 90.19 228 ILE A N 1
ATOM 1748 C CA . ILE A 1 228 ? 12.401 -3.646 -15.836 1.00 90.19 228 ILE A CA 1
ATOM 1749 C C . ILE A 1 228 ? 13.442 -3.451 -16.939 1.00 90.19 228 ILE A C 1
ATOM 1751 O O . ILE A 1 228 ? 14.122 -4.403 -17.325 1.00 90.19 228 ILE A O 1
ATOM 1755 N N . ARG A 1 229 ? 13.538 -2.225 -17.459 1.00 86.69 229 ARG A N 1
ATOM 1756 C CA . ARG A 1 229 ? 14.388 -1.854 -18.605 1.00 86.69 229 ARG A CA 1
ATOM 1757 C C . ARG A 1 229 ? 15.422 -0.772 -18.304 1.00 86.69 229 ARG A C 1
ATOM 1759 O O . ARG A 1 229 ? 16.250 -0.454 -19.153 1.00 86.69 229 ARG A O 1
ATOM 1766 N N . SER A 1 230 ? 15.426 -0.253 -17.082 1.00 79.94 230 SER A N 1
ATOM 1767 C CA . SER A 1 230 ? 16.415 0.721 -16.623 1.00 79.94 230 SER A CA 1
ATOM 1768 C C . SER A 1 230 ? 17.656 0.033 -16.045 1.00 79.94 230 SER A C 1
ATOM 1770 O O . SER A 1 230 ? 17.525 -0.825 -15.175 1.00 79.94 230 SER A O 1
ATOM 1772 N N . ALA A 1 231 ? 18.858 0.420 -16.490 1.00 70.44 231 ALA A N 1
ATOM 1773 C CA . ALA A 1 231 ? 20.118 -0.047 -15.896 1.00 70.44 231 ALA A CA 1
ATOM 1774 C C . ALA A 1 231 ? 20.482 0.691 -14.599 1.00 70.44 231 ALA A C 1
ATOM 1776 O O . ALA A 1 231 ? 21.021 0.084 -13.680 1.00 70.44 231 ALA A O 1
ATOM 1777 N N . THR A 1 232 ? 20.189 1.992 -14.503 1.00 62.38 232 THR A N 1
ATOM 1778 C CA . THR A 1 232 ? 20.696 2.825 -13.396 1.00 62.38 232 THR A CA 1
ATOM 1779 C C . THR A 1 232 ? 19.893 4.108 -13.186 1.00 62.38 232 THR A C 1
ATOM 1781 O O . THR A 1 232 ? 20.446 5.155 -12.863 1.00 62.38 232 THR A O 1
ATOM 1784 N N . ALA A 1 233 ? 18.565 4.062 -13.299 1.00 56.75 233 ALA A N 1
ATOM 1785 C CA . ALA A 1 233 ? 17.784 5.055 -12.568 1.00 56.75 233 ALA A CA 1
ATOM 1786 C C . ALA A 1 233 ? 17.915 4.701 -11.081 1.00 56.75 233 ALA A C 1
ATOM 1788 O O . ALA A 1 233 ? 17.550 3.589 -10.682 1.00 56.75 233 ALA A O 1
ATOM 1789 N N . SER A 1 234 ? 18.438 5.622 -10.267 1.00 53.94 234 SER A N 1
ATOM 1790 C CA . SER A 1 234 ? 18.633 5.474 -8.811 1.00 53.94 234 SER A CA 1
ATOM 1791 C C . SER A 1 234 ? 17.382 5.007 -8.050 1.00 53.94 234 SER A C 1
ATOM 1793 O O . SER A 1 234 ? 17.475 4.643 -6.882 1.00 53.94 234 SER A O 1
ATOM 1795 N N . TYR A 1 235 ? 16.239 4.959 -8.734 1.00 70.94 235 TYR A N 1
ATOM 1796 C CA . TYR A 1 235 ? 14.903 4.815 -8.198 1.00 70.94 235 TYR A CA 1
ATOM 1797 C C . TYR A 1 235 ? 14.213 3.484 -8.523 1.00 70.94 235 TYR A C 1
ATOM 1799 O O . TYR A 1 235 ? 13.205 3.207 -7.888 1.00 70.94 235 TYR A O 1
ATOM 1807 N N . THR A 1 236 ? 14.707 2.635 -9.447 1.00 83.81 236 THR A N 1
ATOM 1808 C CA . THR A 1 236 ? 13.929 1.452 -9.923 1.00 83.81 236 THR A CA 1
ATOM 1809 C C . THR A 1 236 ? 14.670 0.121 -10.040 1.00 83.81 236 THR A C 1
ATOM 1811 O O . THR A 1 236 ? 14.050 -0.933 -9.880 1.00 83.81 236 THR A O 1
ATOM 1814 N N . ASN A 1 237 ? 15.978 0.137 -10.316 1.00 90.06 237 ASN A N 1
ATOM 1815 C CA . ASN A 1 237 ? 16.744 -1.089 -10.574 1.00 90.06 237 ASN A CA 1
ATOM 1816 C C . ASN A 1 237 ? 18.181 -1.046 -10.035 1.00 90.06 237 ASN A C 1
ATOM 1818 O O . ASN A 1 237 ? 19.085 -1.640 -10.620 1.00 90.06 237 ASN A O 1
ATOM 1822 N N . THR A 1 238 ? 18.430 -0.331 -8.936 1.00 91.19 238 THR A N 1
ATOM 1823 C CA . THR A 1 238 ? 19.761 -0.354 -8.312 1.00 91.19 238 THR A CA 1
ATOM 1824 C C . THR A 1 238 ? 20.142 -1.792 -7.959 1.00 91.19 238 THR A C 1
ATOM 1826 O O . THR A 1 238 ? 19.341 -2.506 -7.358 1.00 91.19 238 THR A O 1
ATOM 1829 N N . SER A 1 239 ? 21.355 -2.218 -8.325 1.00 92.50 239 SER A N 1
ATOM 1830 C CA . SER A 1 239 ? 21.841 -3.570 -8.028 1.00 92.50 239 SER A CA 1
ATOM 1831 C C . SER A 1 239 ? 21.793 -3.854 -6.525 1.00 92.50 239 SER A C 1
ATOM 1833 O O . SER A 1 239 ? 22.279 -3.054 -5.725 1.00 92.50 239 SER A O 1
ATOM 1835 N N . GLY A 1 240 ? 21.152 -4.960 -6.143 1.00 92.88 240 GLY A N 1
ATOM 1836 C CA . GLY A 1 240 ? 20.927 -5.341 -4.746 1.00 92.88 240 GLY A CA 1
ATOM 1837 C C . GLY A 1 240 ? 19.841 -4.535 -4.023 1.00 92.88 240 GLY A C 1
ATOM 1838 O O . GLY A 1 240 ? 19.486 -4.892 -2.905 1.00 92.88 240 GLY A O 1
ATOM 1839 N N . GLY A 1 241 ? 19.287 -3.489 -4.647 1.00 93.50 241 GLY A N 1
ATOM 1840 C CA . GLY A 1 241 ? 18.215 -2.680 -4.076 1.00 93.50 241 GLY A CA 1
ATOM 1841 C C . GLY A 1 241 ? 16.904 -3.458 -4.006 1.00 93.50 241 GLY A C 1
ATOM 1842 O O . GLY A 1 241 ? 16.481 -4.049 -4.997 1.00 93.50 241 GLY A O 1
ATOM 1843 N N . THR A 1 242 ? 16.249 -3.445 -2.852 1.00 96.00 242 THR A N 1
ATOM 1844 C CA . THR A 1 242 ? 14.958 -4.106 -2.631 1.00 96.00 242 THR A CA 1
ATOM 1845 C C . THR A 1 242 ? 13.809 -3.123 -2.796 1.00 96.00 242 THR A C 1
ATOM 1847 O O . THR A 1 242 ? 13.801 -2.040 -2.205 1.00 96.00 242 THR A O 1
ATOM 1850 N N . TYR A 1 243 ? 12.804 -3.529 -3.562 1.00 95.69 243 TYR A N 1
ATOM 1851 C CA . TYR A 1 243 ? 11.627 -2.727 -3.862 1.00 95.69 243 TYR A CA 1
ATOM 1852 C C . TYR A 1 243 ? 10.357 -3.512 -3.552 1.00 95.69 243 TYR A C 1
ATOM 1854 O O . TYR A 1 243 ? 10.293 -4.711 -3.818 1.00 95.69 243 TYR A O 1
ATOM 1862 N N . VAL A 1 244 ? 9.337 -2.838 -3.025 1.00 97.94 244 VAL A N 1
ATOM 1863 C CA . VAL A 1 244 ? 7.985 -3.384 -2.822 1.00 97.94 244 VAL A CA 1
ATOM 1864 C C . VAL A 1 244 ? 7.007 -2.745 -3.803 1.00 97.94 244 VAL A C 1
ATOM 1866 O O . VAL A 1 244 ? 7.177 -1.573 -4.136 1.00 97.94 244 VAL A O 1
ATOM 1869 N N . TYR A 1 245 ? 5.984 -3.479 -4.253 1.00 97.69 245 TYR A N 1
ATOM 1870 C CA . TYR A 1 245 ? 4.953 -2.947 -5.154 1.00 97.69 245 TYR A CA 1
ATOM 1871 C C . TYR A 1 245 ? 3.522 -3.319 -4.783 1.00 97.69 245 TYR A C 1
ATOM 1873 O O . TYR A 1 245 ? 3.241 -4.392 -4.255 1.00 97.69 245 TYR A O 1
ATOM 1881 N N . ALA A 1 246 ? 2.610 -2.469 -5.247 1.00 97.69 246 ALA A N 1
ATOM 1882 C CA . ALA A 1 246 ? 1.209 -2.765 -5.483 1.00 97.69 246 ALA A CA 1
ATOM 1883 C C . ALA A 1 246 ? 0.897 -2.566 -6.978 1.00 97.69 246 ALA A C 1
ATOM 1885 O O . ALA A 1 246 ? 1.030 -1.460 -7.505 1.00 97.69 246 ALA A O 1
ATOM 1886 N N . ALA A 1 247 ? 0.479 -3.628 -7.666 1.00 96.38 247 ALA A N 1
ATOM 1887 C CA . ALA A 1 247 ? 0.159 -3.608 -9.092 1.00 96.38 247 ALA A CA 1
ATOM 1888 C C . ALA A 1 247 ? -1.300 -4.004 -9.333 1.00 96.38 247 ALA A C 1
ATOM 1890 O O . ALA A 1 247 ? -1.800 -4.941 -8.708 1.00 96.38 247 ALA A O 1
ATOM 1891 N N . PHE A 1 248 ? -1.961 -3.319 -10.267 1.00 95.12 248 PHE A N 1
ATOM 1892 C CA . PHE A 1 248 ? -3.371 -3.528 -10.596 1.00 95.12 248 PHE A CA 1
ATOM 1893 C C . PHE A 1 248 ? -3.598 -3.563 -12.113 1.00 95.12 248 PHE A C 1
ATOM 1895 O O . PHE A 1 248 ? -2.991 -2.795 -12.864 1.00 95.12 248 PHE A O 1
ATOM 1902 N N . ALA A 1 249 ? -4.479 -4.455 -12.565 1.00 92.06 249 ALA A N 1
ATOM 1903 C CA . ALA A 1 249 ? -5.046 -4.476 -13.910 1.00 92.06 249 ALA A CA 1
ATOM 1904 C C . ALA A 1 249 ? -6.150 -3.410 -14.061 1.00 92.06 249 ALA A C 1
ATOM 1906 O O . ALA A 1 249 ? -6.537 -2.759 -13.092 1.00 92.06 249 ALA A O 1
ATOM 1907 N N . GLU A 1 250 ? -6.684 -3.251 -15.276 1.00 78.44 250 GLU A N 1
ATOM 1908 C CA . GLU A 1 250 ? -7.730 -2.255 -15.577 1.00 78.44 250 GLU A CA 1
ATOM 1909 C C . GLU A 1 250 ? -9.030 -2.510 -14.815 1.00 78.44 250 GLU A C 1
ATOM 1911 O O . GLU A 1 250 ? -9.636 -1.599 -14.258 1.00 78.44 250 GLU A O 1
ATOM 1916 N N . VAL A 1 251 ? -9.456 -3.770 -14.795 1.00 67.81 251 VAL A N 1
ATOM 1917 C CA . VAL A 1 251 ? -10.721 -4.196 -14.207 1.00 67.81 251 VAL A CA 1
ATOM 1918 C C . VAL A 1 251 ? -10.539 -5.535 -13.497 1.00 67.81 251 VAL A C 1
ATOM 1920 O O . VAL A 1 251 ? -9.727 -6.352 -13.934 1.00 67.81 251 VAL A O 1
ATOM 1923 N N . PRO A 1 252 ? -11.305 -5.803 -12.426 1.00 57.91 252 PRO A N 1
ATOM 1924 C CA . PRO A 1 252 ? -11.201 -7.037 -11.647 1.00 57.91 252 PRO A CA 1
ATOM 1925 C C . PRO A 1 252 ? -11.771 -8.281 -12.343 1.00 57.91 252 PRO A C 1
ATOM 1927 O O . PRO A 1 252 ? -11.901 -9.331 -11.719 1.00 57.91 252 PRO A O 1
ATOM 1930 N N . PHE A 1 253 ? -12.109 -8.192 -13.632 1.00 56.16 253 PHE A N 1
ATOM 1931 C CA . PHE A 1 253 ? -12.703 -9.288 -14.386 1.00 56.16 253 PHE A CA 1
ATOM 1932 C C . PHE A 1 253 ? -11.714 -9.858 -15.396 1.00 56.16 253 PHE A C 1
ATOM 1934 O O . PHE A 1 253 ? -11.148 -9.146 -16.225 1.00 56.16 253 PHE A O 1
ATOM 1941 N N . LYS A 1 254 ? -11.559 -11.184 -15.366 1.00 48.06 254 LYS A N 1
ATOM 1942 C CA . LYS A 1 254 ? -10.959 -11.937 -16.466 1.00 48.06 254 LYS A CA 1
ATOM 1943 C C . LYS A 1 254 ? -11.836 -11.712 -17.697 1.00 48.06 254 LYS A C 1
ATOM 1945 O O . LYS A 1 254 ? -12.984 -12.152 -17.708 1.00 48.06 254 LYS A O 1
ATOM 1950 N N . PHE A 1 255 ? -11.311 -11.082 -18.744 1.00 45.03 255 PHE A N 1
ATOM 1951 C CA . PHE A 1 255 ? -11.918 -11.247 -20.060 1.00 45.03 255 PHE A CA 1
ATOM 1952 C C . PHE A 1 255 ? -11.863 -12.745 -20.375 1.00 45.03 255 PHE A C 1
ATOM 1954 O O . PHE A 1 255 ? -10.783 -13.348 -20.358 1.00 45.03 255 PHE A O 1
ATOM 1961 N N . ALA A 1 256 ? -13.025 -13.378 -20.558 1.00 39.28 256 ALA A N 1
ATOM 1962 C CA . ALA A 1 256 ? -13.076 -14.750 -21.037 1.00 39.28 256 ALA A CA 1
ATOM 1963 C C . ALA A 1 256 ? -12.248 -14.821 -22.326 1.00 39.28 256 ALA A C 1
ATOM 1965 O O . ALA A 1 256 ? -12.379 -13.955 -23.192 1.00 39.28 256 ALA A O 1
ATOM 1966 N N . ARG A 1 257 ? -11.358 -15.815 -22.444 1.00 40.09 257 ARG A N 1
ATOM 1967 C CA . ARG A 1 257 ? -10.681 -16.068 -23.719 1.00 40.09 257 ARG A CA 1
ATOM 1968 C C . ARG A 1 257 ? -11.779 -16.367 -24.737 1.00 40.09 257 ARG A C 1
ATOM 1970 O O . ARG A 1 257 ? -12.490 -17.354 -24.562 1.00 40.09 257 ARG A O 1
ATOM 1977 N N . ALA A 1 258 ? -11.933 -15.512 -25.745 1.00 32.50 258 ALA A N 1
ATOM 1978 C CA . ALA A 1 258 ? -12.693 -15.877 -26.930 1.00 32.50 258 ALA A CA 1
ATOM 1979 C C . ALA A 1 258 ? -12.058 -17.163 -27.484 1.00 32.50 258 ALA A C 1
ATOM 1981 O O . ALA A 1 258 ? -10.838 -17.217 -27.662 1.00 32.50 258 ALA A O 1
ATOM 1982 N N . ARG A 1 259 ? -12.872 -18.212 -27.606 1.00 40.56 259 ARG A N 1
ATOM 1983 C CA . ARG A 1 259 ? -12.501 -19.468 -28.256 1.00 40.56 259 ARG A CA 1
ATOM 1984 C C . ARG A 1 259 ? -12.672 -19.315 -29.758 1.00 40.56 259 ARG A C 1
ATOM 1986 O O . ARG A 1 259 ? -13.675 -18.677 -30.145 1.00 40.56 259 ARG A O 1
#

Foldseek 3Di:
DKFFQDDPDPPTDIDDDDDDFADPVGPFWDWDPPWPWIWTKRHDLLLQKIKIKTWAAADQFKIKDWHPNLAFFQKKFKDFPVDPAFGWIDHNPDDQQWIDTQAQDAIDHNQAHSDGGGSTIGIHGEPHNHYHGIMMMMMTGDDAAQWKDKDKDAFALALQTDWDFRQAQFQKKWKFFRHDGDEFTKMWGPVQQDPPQFTKIAGRRDSVGIDDRDHRYQWDRDGGTITGRHNDPVHRHPHRTMMIMMTGHPDSDDPPPDD

pLDDT: mean 85.79, std 16.28, range [32.5, 98.75]

Sequence (259 aa):
LQLGTGVNAAGGNFVYWTWKAGSNTTTSSVTNTSGSITSQVSANPAAGFSIVSYTSPNTLVDETVGHGLGAAPHFIIAKNRDNTYNWDIYHKNLSSGYGLVFAGDAQASGRWPTTAPTSSVFSVKYNYEHYSTNKYIAYCWTAISGYSSFGSWVGNGSTDGPFIYLGFRPKFVLYKRSDALGNDWTIHDSTRDYYNGYSVELYASVNNAEGGPYSPPVFDFLSNGLKIRSATASYTNTSGGTYVYAAFAEVPFKFARAR

Radius of gyration: 18.51 Å; chains: 1; bounding box: 47×45×54 Å